Protein AF-A0A3P1CBY1-F1 (afdb_monomer_lite)

Foldseek 3Di:
DVVVVVVVVVVVLVVLQVVQVVDCQWDDPDSFFIDGNAQQKDAPCNVDPCCGGSVHDVDIDGDFPRAHPPAQWTHHPDPPDIDGHFQWDAPDPVPDRHIDGDFQGADVQQQWTRHPDPPDTHHHPQWDWDDDVPHTDGIDGDAQDADVVLQWGHHPDPPDIDHAFQWDDPDPPPDSHIDRDFQGAGPVHNQWTGHPDPPDIDGPPPPPPVDPDDDPPVVVVVVVPSPDDDD

Radius of gyration: 31.09 Å; chains: 1; bounding box: 66×39×104 Å

Secondary structure (DSSP, 8-state):
-HHHHHHHHHHHHHHHHHHHHT-TTEEEEETTEEEESSTTEEES-TT-GGGGBTTS---EEE-TTPBPSSSSEEE-SSTT-EEEPTTEEES-TTT---EEE-TT-EEGGGTEEE-SSTT-EEEPTTEEEEEETTEEEEEEE-TT-EETTTTEEE-SSTT-EEEPTTEEESSTTT---EEE-TTPBPSS-TTEEE-SSTT-EEE--S----------TTTHHHHTTSSS---

Structure (mmCIF, N/CA/C/O backbone):
data_AF-A0A3P1CBY1-F1
#
_entry.id   AF-A0A3P1CBY1-F1
#
loop_
_atom_site.group_PDB
_atom_site.id
_atom_site.type_symbol
_atom_site.label_atom_id
_atom_site.label_alt_id
_atom_site.label_comp_id
_atom_site.label_asym_id
_atom_site.label_entity_id
_atom_site.label_seq_id
_atom_site.pdbx_PDB_ins_code
_atom_site.Cartn_x
_atom_site.Cartn_y
_atom_site.Cartn_z
_atom_site.occupancy
_atom_site.B_iso_or_equiv
_atom_site.auth_seq_id
_atom_site.auth_comp_id
_atom_site.auth_asym_id
_atom_site.auth_atom_id
_atom_site.pdbx_PDB_model_num
ATOM 1 N N . MET A 1 1 ? -38.626 4.784 54.434 1.00 75.69 1 MET A N 1
ATOM 2 C CA . MET A 1 1 ? -38.732 4.877 52.961 1.00 75.69 1 MET A CA 1
ATOM 3 C C . MET A 1 1 ? -37.357 4.846 52.295 1.00 75.69 1 MET A C 1
ATOM 5 O O . MET A 1 1 ? -37.100 3.902 51.563 1.00 75.69 1 MET A O 1
ATOM 9 N N . TYR A 1 2 ? -36.439 5.756 52.645 1.00 84.62 2 TYR A N 1
ATOM 10 C CA . TYR A 1 2 ? -35.069 5.817 52.099 1.00 84.62 2 TYR A CA 1
ATOM 11 C C . TYR A 1 2 ? -34.308 4.481 52.067 1.00 84.62 2 TYR A C 1
ATOM 13 O O . TYR A 1 2 ? -33.835 4.092 51.008 1.00 84.62 2 TYR A O 1
ATOM 21 N N . LYS A 1 3 ? -34.287 3.712 53.167 1.00 86.81 3 LYS A N 1
ATOM 22 C CA . LYS A 1 3 ? -33.581 2.413 53.219 1.00 86.81 3 LYS A CA 1
ATOM 23 C C . LYS A 1 3 ? -34.014 1.414 52.132 1.00 86.81 3 LYS A C 1
ATOM 25 O O . LYS A 1 3 ? -33.177 0.682 51.620 1.00 86.81 3 LYS A O 1
ATOM 30 N N . LYS A 1 4 ? -35.305 1.386 51.774 1.00 91.00 4 LYS A N 1
ATOM 31 C CA . LYS A 1 4 ? -35.823 0.473 50.739 1.00 91.00 4 LYS A CA 1
ATOM 32 C C . LYS A 1 4 ? -35.391 0.910 49.336 1.00 91.00 4 LYS A C 1
ATOM 34 O O . LYS A 1 4 ? -35.057 0.063 48.519 1.00 91.00 4 LYS A O 1
ATOM 39 N N . ILE A 1 5 ? -35.351 2.221 49.090 1.00 92.06 5 ILE A N 1
ATOM 40 C CA . ILE A 1 5 ? -34.904 2.801 47.815 1.00 92.06 5 ILE A CA 1
ATOM 41 C C . ILE A 1 5 ? -33.411 2.532 47.616 1.00 92.06 5 ILE A C 1
ATOM 43 O O . ILE A 1 5 ? -33.014 2.038 46.567 1.00 92.06 5 ILE A O 1
ATOM 47 N N . THR A 1 6 ? -32.592 2.774 48.643 1.00 91.12 6 THR A N 1
ATOM 48 C CA . THR A 1 6 ? -31.147 2.517 48.577 1.00 91.12 6 THR A CA 1
ATOM 49 C C . THR A 1 6 ? -30.845 1.046 48.293 1.00 91.12 6 THR A C 1
ATOM 51 O O . THR A 1 6 ? -30.030 0.755 47.425 1.00 91.12 6 THR A O 1
ATOM 54 N N . LEU A 1 7 ? -31.535 0.113 48.963 1.00 93.50 7 LEU A N 1
ATOM 55 C CA . LEU A 1 7 ? -31.353 -1.322 48.725 1.00 93.50 7 LEU A CA 1
ATOM 56 C C . LEU A 1 7 ? -31.730 -1.720 47.289 1.00 93.50 7 LEU A C 1
ATOM 58 O O . LEU A 1 7 ? -31.013 -2.497 46.666 1.00 93.50 7 LEU A O 1
ATOM 62 N N . GLY A 1 8 ? -32.819 -1.158 46.755 1.00 92.69 8 GLY A N 1
ATOM 63 C CA . GLY A 1 8 ? -33.237 -1.397 45.373 1.00 92.69 8 GLY A CA 1
ATOM 64 C C . GLY A 1 8 ? -32.207 -0.916 44.349 1.00 92.69 8 GLY A C 1
ATOM 65 O O . GLY A 1 8 ? -31.880 -1.654 43.424 1.00 92.69 8 GLY A O 1
ATOM 66 N N . ILE A 1 9 ? -31.641 0.280 44.546 1.00 89.38 9 ILE A N 1
ATOM 67 C CA . ILE A 1 9 ? -30.596 0.833 43.666 1.00 89.38 9 ILE A CA 1
ATOM 68 C C . ILE A 1 9 ? -29.336 -0.040 43.701 1.00 89.38 9 ILE A C 1
ATOM 70 O O . ILE A 1 9 ? -28.771 -0.341 42.653 1.00 89.38 9 ILE A O 1
ATOM 74 N N . VAL A 1 10 ? -28.914 -0.487 44.888 1.00 90.81 10 VAL A N 1
ATOM 75 C CA . VAL A 1 10 ? -27.747 -1.371 45.030 1.00 90.81 10 VAL A CA 1
ATOM 76 C C . VAL A 1 10 ? -27.991 -2.718 44.351 1.00 90.81 10 VAL A C 1
ATOM 78 O O . VAL A 1 10 ? -27.130 -3.182 43.611 1.00 90.81 10 VAL A O 1
ATOM 81 N N . ALA A 1 11 ? -29.165 -3.328 44.543 1.00 91.88 11 ALA A N 1
ATOM 82 C CA . ALA A 1 11 ? -29.505 -4.593 43.894 1.00 91.88 11 ALA A CA 1
ATOM 83 C C . ALA A 1 11 ? -29.503 -4.471 42.360 1.00 91.88 11 ALA A C 1
ATOM 85 O O . ALA A 1 11 ? -28.942 -5.328 41.683 1.00 91.88 11 ALA A O 1
ATOM 86 N N . LEU A 1 12 ? -30.059 -3.382 41.814 1.00 88.94 12 LEU A N 1
ATOM 87 C CA . LEU A 1 12 ? -30.027 -3.094 40.376 1.00 88.94 12 LEU A CA 1
ATOM 88 C C . LEU A 1 12 ? -28.597 -2.934 39.854 1.00 88.94 12 LEU A C 1
ATOM 90 O O . LEU A 1 12 ? -28.256 -3.530 38.834 1.00 88.94 12 LEU A O 1
ATOM 94 N N . ALA A 1 13 ? -27.757 -2.180 40.567 1.00 87.81 13 ALA A N 1
ATOM 95 C CA . ALA A 1 13 ? -26.356 -2.017 40.199 1.00 87.81 13 ALA A CA 1
ATOM 96 C C . ALA A 1 13 ? -25.625 -3.368 40.184 1.00 87.81 13 ALA A C 1
ATOM 98 O O . ALA A 1 13 ? -24.941 -3.671 39.212 1.00 87.81 13 ALA A O 1
ATOM 99 N N . VAL A 1 14 ? -25.804 -4.210 41.208 1.00 90.31 14 VAL A N 1
ATOM 100 C CA . VAL A 1 14 ? -25.172 -5.539 41.283 1.00 90.31 14 VAL A CA 1
ATOM 101 C C . VAL A 1 14 ? -25.639 -6.448 40.146 1.00 90.31 14 VAL A C 1
ATOM 103 O O . VAL A 1 14 ? -24.802 -7.026 39.457 1.00 90.31 14 VAL A O 1
ATOM 106 N N . CYS A 1 15 ? -26.949 -6.542 39.902 1.00 90.44 15 CYS A N 1
ATOM 107 C CA . CYS A 1 15 ? -27.482 -7.334 38.791 1.00 90.44 15 CYS A CA 1
ATOM 108 C C . CYS A 1 15 ? -26.920 -6.868 37.444 1.00 90.44 15 CYS A C 1
ATOM 110 O O . CYS A 1 15 ? -26.542 -7.697 36.621 1.00 90.44 15 CYS A O 1
ATOM 112 N N . TRP A 1 16 ? -26.811 -5.555 37.231 1.00 86.75 16 TRP A N 1
ATOM 113 C CA . TRP A 1 16 ? -26.223 -5.014 36.010 1.00 86.75 16 TRP A CA 1
ATOM 114 C C . TRP A 1 16 ? -24.744 -5.392 35.853 1.00 86.75 16 TRP A C 1
ATOM 116 O O . TRP A 1 16 ? -24.359 -5.871 34.790 1.00 86.75 16 TRP A O 1
ATOM 126 N N . HIS A 1 17 ? -23.929 -5.264 36.907 1.00 86.94 17 HIS A N 1
ATOM 127 C CA . HIS A 1 17 ? -22.519 -5.673 36.853 1.00 86.94 17 HIS A CA 1
ATOM 128 C C . HIS A 1 17 ? -22.371 -7.165 36.524 1.00 86.94 17 HIS A C 1
ATOM 130 O O . HIS A 1 17 ? -21.464 -7.522 35.781 1.00 86.94 17 HIS A O 1
ATOM 136 N N . ILE A 1 18 ? -23.267 -8.025 37.027 1.00 88.62 18 ILE A N 1
ATOM 137 C CA . ILE A 1 18 ? -23.279 -9.459 36.693 1.00 88.62 18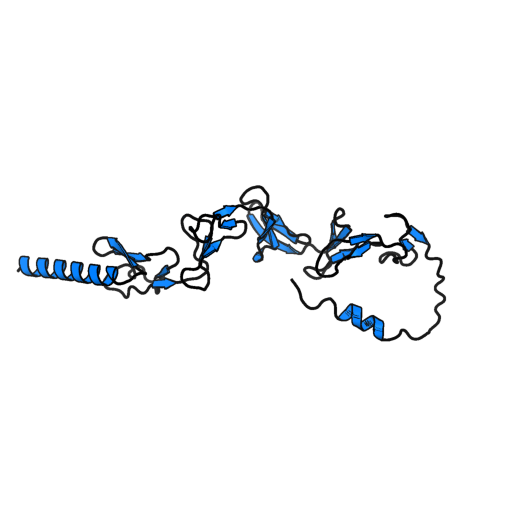 ILE A CA 1
ATOM 138 C C . ILE A 1 18 ? -23.583 -9.662 35.205 1.00 88.62 18 ILE A C 1
ATOM 140 O O . ILE A 1 18 ? -22.864 -10.400 34.542 1.00 88.62 18 ILE A O 1
ATOM 144 N N . VAL A 1 19 ? -24.599 -8.983 34.661 1.00 86.75 19 VAL A N 1
ATOM 145 C CA . VAL A 1 19 ? -24.946 -9.082 33.231 1.00 86.75 19 VAL A CA 1
ATOM 146 C C . VAL A 1 19 ? -23.788 -8.624 32.345 1.00 86.75 19 VAL A C 1
ATOM 148 O O . VAL A 1 19 ? -23.469 -9.304 31.374 1.00 86.75 19 VAL A O 1
ATOM 151 N N . VAL A 1 20 ? -23.128 -7.512 32.686 1.00 85.25 20 VAL A N 1
ATOM 152 C CA . VAL A 1 20 ? -21.959 -7.034 31.929 1.00 85.25 20 VAL A CA 1
ATOM 153 C C . VAL A 1 20 ? -20.787 -8.002 32.057 1.00 85.25 20 VAL A C 1
ATOM 155 O O . VAL A 1 20 ? -20.165 -8.313 31.054 1.00 85.25 20 VAL A O 1
ATOM 158 N N . ALA A 1 21 ? -20.517 -8.537 33.249 1.00 85.00 21 ALA A N 1
ATOM 159 C CA . ALA A 1 21 ? -19.443 -9.511 33.456 1.00 85.00 21 ALA A CA 1
ATOM 160 C C . ALA A 1 21 ? -19.672 -10.845 32.718 1.00 85.00 21 ALA A C 1
ATOM 162 O O . ALA A 1 21 ? -18.721 -11.592 32.505 1.00 85.00 21 ALA A O 1
ATOM 163 N N . MET A 1 22 ? -20.916 -11.154 32.335 1.00 88.00 22 MET A N 1
ATOM 164 C CA . MET A 1 22 ? -21.256 -12.308 31.496 1.00 88.00 22 MET A CA 1
ATOM 165 C C . MET A 1 22 ? -21.113 -12.030 29.991 1.00 88.00 22 MET A C 1
ATOM 167 O O . MET A 1 22 ? -21.278 -12.955 29.198 1.00 88.00 22 MET A O 1
ATOM 171 N N . ASN A 1 23 ? -20.830 -10.787 29.590 1.00 87.56 23 ASN A N 1
ATOM 172 C CA . ASN A 1 23 ? -20.586 -10.404 28.205 1.00 87.56 23 ASN A CA 1
ATOM 173 C C . ASN A 1 23 ? -19.079 -10.213 27.988 1.00 87.56 23 ASN A C 1
ATOM 175 O O . ASN A 1 23 ? -18.469 -9.305 28.543 1.00 87.56 23 ASN A O 1
ATOM 179 N N . ASP A 1 24 ? -18.480 -11.059 27.158 1.00 87.44 24 ASP A N 1
ATOM 180 C CA . ASP A 1 24 ? -17.053 -11.030 26.832 1.00 87.44 24 ASP A CA 1
ATOM 181 C C . ASP A 1 24 ? -16.644 -9.816 25.982 1.00 87.44 24 ASP A C 1
ATOM 183 O O . ASP A 1 24 ? -15.467 -9.477 25.910 1.00 87.44 24 ASP A O 1
ATOM 187 N N . GLN A 1 25 ? -17.605 -9.117 25.376 1.00 89.44 25 GLN A N 1
ATOM 188 C CA . GLN A 1 25 ? -17.357 -7.981 24.489 1.00 89.44 25 GLN A CA 1
ATOM 189 C C . GLN A 1 25 ? -17.446 -6.626 25.202 1.00 89.44 25 GLN A C 1
ATOM 191 O O . GLN A 1 25 ? -17.221 -5.586 24.575 1.00 89.44 25 GLN A O 1
ATOM 196 N N . ILE A 1 26 ? -17.790 -6.596 26.494 1.00 88.50 26 ILE A N 1
ATOM 197 C CA . ILE A 1 26 ? -18.019 -5.364 27.256 1.00 88.50 26 ILE A CA 1
ATOM 198 C C . ILE A 1 26 ? -17.320 -5.442 28.612 1.00 88.50 26 ILE A C 1
ATOM 200 O O . ILE A 1 26 ? -17.464 -6.405 29.352 1.00 88.50 26 ILE A O 1
ATOM 204 N N . THR A 1 27 ? -16.632 -4.367 28.988 1.00 88.62 27 THR A N 1
ATOM 205 C CA . THR A 1 27 ? -15.962 -4.233 30.283 1.00 88.62 27 THR A CA 1
ATOM 206 C C . THR A 1 27 ? -16.552 -3.071 31.076 1.00 88.62 27 THR A C 1
ATOM 208 O O . THR A 1 27 ? -16.771 -1.974 30.551 1.00 88.62 27 THR A O 1
ATOM 211 N N . VAL A 1 28 ? -16.777 -3.286 32.374 1.00 88.00 28 VAL A N 1
ATOM 212 C CA . VAL A 1 28 ? -17.200 -2.236 33.311 1.00 88.00 28 VAL A CA 1
ATOM 213 C C . VAL A 1 28 ? -16.051 -1.245 33.527 1.00 88.00 28 VAL A C 1
ATOM 215 O O . VAL A 1 28 ? -14.936 -1.640 33.859 1.00 88.00 28 VAL A O 1
ATOM 218 N N . CYS A 1 29 ? -16.314 0.054 33.368 1.00 88.44 29 CYS A N 1
ATOM 219 C CA . CYS A 1 29 ? -15.336 1.124 33.619 1.00 88.44 29 CYS A CA 1
ATOM 220 C C . CYS A 1 29 ? -15.825 2.186 34.619 1.00 88.44 29 CYS A C 1
ATOM 222 O O . CYS A 1 29 ? -15.116 3.150 34.898 1.00 88.44 29 CYS A O 1
ATOM 224 N N . GLY A 1 30 ? -17.014 1.996 35.193 1.00 85.69 30 GLY A N 1
ATOM 225 C CA . GLY A 1 30 ? -17.572 2.791 36.284 1.00 85.69 30 GLY A CA 1
ATOM 226 C C . GLY A 1 30 ? -18.869 2.164 36.798 1.00 85.69 30 GLY A C 1
ATOM 227 O O . GLY A 1 30 ? -19.356 1.202 36.215 1.00 85.69 30 GLY A O 1
ATOM 228 N N . LEU A 1 31 ? -19.463 2.727 37.856 1.00 84.38 31 LEU A N 1
ATOM 229 C CA . LEU A 1 31 ? -20.647 2.151 38.525 1.00 84.38 31 LEU A CA 1
ATOM 230 C C . LEU A 1 31 ? -21.838 1.892 37.578 1.00 84.38 31 LEU A C 1
ATOM 232 O O . LEU A 1 31 ? -22.634 0.995 37.819 1.00 84.38 31 LEU A O 1
ATOM 236 N N . PHE A 1 32 ? -21.953 2.684 36.513 1.00 85.25 32 PHE A N 1
ATOM 237 C CA . PHE A 1 32 ? -23.004 2.592 35.495 1.00 85.25 32 PHE A CA 1
ATOM 238 C C . PHE A 1 32 ? -22.460 2.875 34.091 1.00 85.25 32 PHE A C 1
ATOM 240 O O . PHE A 1 32 ? -23.194 3.317 33.206 1.00 85.25 32 PHE A O 1
ATOM 247 N N . LEU A 1 33 ? -21.149 2.687 33.918 1.00 83.50 33 LEU A N 1
ATOM 248 C CA . LEU A 1 33 ? -20.445 2.973 32.679 1.00 83.50 33 LEU A CA 1
ATOM 249 C C . LEU A 1 33 ? -19.749 1.706 32.203 1.00 83.50 33 LEU A C 1
ATOM 251 O O . LEU A 1 33 ? -19.047 1.035 32.964 1.00 83.50 33 LEU A O 1
ATOM 255 N N . SER A 1 34 ? -19.940 1.406 30.928 1.00 87.00 34 SER A N 1
ATOM 256 C CA . SER A 1 34 ? -19.272 0.302 30.261 1.00 87.00 34 SER A CA 1
ATOM 257 C C . SER A 1 34 ? -18.537 0.799 29.024 1.00 87.00 34 SER A C 1
ATOM 259 O O . SER A 1 34 ? -18.814 1.880 28.496 1.00 87.00 34 SER A O 1
ATOM 261 N N . LYS A 1 35 ? -17.554 0.023 28.585 1.00 88.31 35 LYS A N 1
ATOM 262 C CA . LYS A 1 35 ? -16.834 0.225 27.330 1.00 88.31 35 LYS A CA 1
ATOM 263 C C . LYS A 1 35 ? -16.691 -1.117 26.616 1.00 88.31 35 LYS A C 1
ATOM 265 O O . LYS A 1 35 ? -16.752 -2.144 27.291 1.00 88.31 35 LYS A O 1
ATOM 270 N N . PRO A 1 36 ? -16.460 -1.134 25.298 1.00 90.12 36 PRO A N 1
ATOM 271 C CA . PRO A 1 36 ? -16.087 -2.366 24.620 1.00 90.12 36 PRO A CA 1
ATOM 272 C C . PRO A 1 36 ? -14.847 -2.994 25.276 1.00 90.12 36 PRO A C 1
ATOM 274 O O . PRO A 1 36 ? -13.942 -2.270 25.706 1.00 90.12 36 PRO A O 1
ATOM 277 N N . ALA A 1 37 ? -14.844 -4.320 25.407 1.00 88.12 37 ALA A N 1
ATOM 278 C CA . ALA A 1 37 ? -13.758 -5.065 26.039 1.00 88.12 37 ALA A CA 1
ATOM 279 C C . ALA A 1 37 ? -12.474 -4.970 25.212 1.00 88.12 37 ALA A C 1
ATOM 281 O O . ALA A 1 37 ? -11.427 -4.623 25.762 1.00 88.12 37 ALA A O 1
ATOM 282 N N . ASP A 1 38 ? -12.599 -5.147 23.893 1.00 90.62 38 ASP A N 1
ATOM 283 C CA . ASP A 1 38 ? -11.499 -4.993 22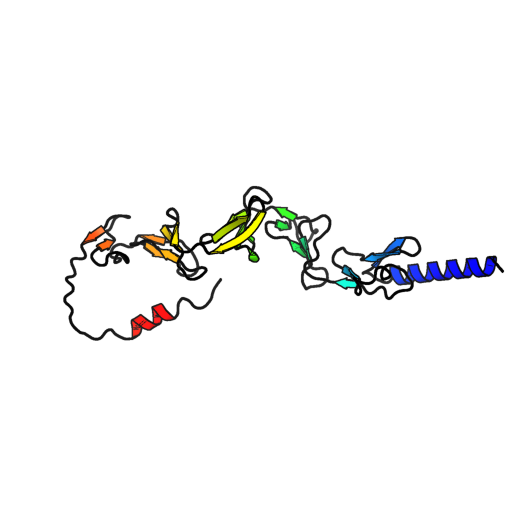.944 1.00 90.62 38 ASP A CA 1
ATOM 284 C C . ASP A 1 38 ? -11.666 -3.747 22.064 1.00 90.62 38 ASP A C 1
ATOM 286 O O . ASP A 1 38 ? -12.785 -3.413 21.657 1.00 90.62 38 ASP A O 1
ATOM 290 N N . PRO A 1 39 ? -10.557 -3.083 21.684 1.00 90.88 39 PRO A N 1
ATOM 291 C CA . PRO A 1 39 ? -10.580 -1.877 20.854 1.00 90.88 39 PRO A CA 1
ATOM 292 C C . PRO A 1 39 ? -11.163 -2.087 19.447 1.00 90.88 39 PRO A C 1
ATOM 294 O O . PRO A 1 39 ? -11.455 -1.107 18.768 1.00 90.88 39 PRO A O 1
ATOM 297 N N . GLY A 1 40 ? -11.347 -3.335 19.004 1.00 92.06 40 GLY A N 1
ATOM 298 C CA . GLY A 1 40 ? -11.976 -3.650 17.720 1.00 92.06 40 GLY A CA 1
ATOM 299 C C . GLY A 1 40 ? -13.510 -3.619 17.721 1.00 92.06 40 GLY A C 1
ATOM 300 O O . GLY A 1 40 ? -14.136 -3.601 16.656 1.00 92.06 40 GLY A O 1
ATOM 301 N N . TYR A 1 41 ? -14.128 -3.584 18.903 1.00 93.12 41 TYR A N 1
ATOM 302 C CA . TYR A 1 41 ? -15.573 -3.459 19.052 1.00 93.12 41 TYR A CA 1
ATOM 303 C C . TYR A 1 41 ? -15.993 -1.991 19.149 1.00 93.12 41 TYR A C 1
ATOM 305 O O . TYR A 1 41 ? -15.415 -1.191 19.884 1.00 93.12 41 TYR A O 1
ATOM 313 N N . VAL A 1 42 ? -17.065 -1.648 18.439 1.00 91.06 42 VAL A N 1
ATOM 314 C CA . VAL A 1 42 ? -17.721 -0.338 18.509 1.00 91.06 42 VAL A CA 1
ATOM 315 C C . VAL A 1 42 ? -19.167 -0.505 18.956 1.00 91.06 42 VAL A C 1
ATOM 317 O O . VAL A 1 42 ? -19.781 -1.542 18.708 1.00 91.06 42 VAL A O 1
ATOM 320 N N . TRP A 1 43 ? -19.741 0.520 19.582 1.00 90.00 43 TRP A N 1
ATOM 321 C CA . TRP A 1 43 ? -21.173 0.534 19.882 1.00 90.00 43 TRP A CA 1
ATOM 322 C C . TRP A 1 43 ? -21.989 0.394 18.591 1.00 90.00 43 TRP A C 1
ATOM 324 O O . TRP A 1 43 ? -21.639 0.966 17.559 1.00 90.00 43 TRP A O 1
ATOM 334 N N . VAL A 1 44 ? -23.064 -0.395 18.624 1.00 87.75 44 VAL A N 1
ATOM 335 C CA . VAL A 1 44 ? -23.936 -0.608 17.456 1.00 87.75 44 VAL A CA 1
ATOM 336 C C . VAL A 1 44 ? -24.535 0.715 16.977 1.00 87.75 44 VAL A C 1
ATOM 338 O O . VAL A 1 44 ? -24.612 0.928 15.764 1.00 87.75 44 VAL A O 1
ATOM 341 N N . ASP A 1 45 ? -24.872 1.587 17.928 1.00 83.12 45 ASP A N 1
ATOM 342 C CA . ASP A 1 45 ? -25.433 2.920 17.738 1.00 83.12 45 ASP A CA 1
ATOM 343 C C . ASP A 1 45 ? -24.392 3.992 18.105 1.00 83.12 45 ASP A C 1
ATOM 345 O O . ASP A 1 45 ? -24.371 4.538 19.206 1.00 83.12 45 ASP A O 1
ATOM 349 N N . THR A 1 46 ? -23.444 4.242 17.198 1.00 75.19 46 THR A N 1
ATOM 350 C CA . THR A 1 46 ? -22.381 5.238 17.421 1.00 75.19 46 THR A CA 1
ATOM 351 C C . THR A 1 46 ? -22.882 6.682 17.421 1.00 75.19 46 THR A C 1
ATOM 353 O O . THR A 1 46 ? -22.156 7.560 17.884 1.00 75.19 46 THR A O 1
ATOM 356 N N . GLU A 1 47 ? -24.076 6.939 16.881 1.00 79.56 47 GLU A N 1
ATOM 357 C CA . GLU A 1 47 ? -24.674 8.280 16.803 1.00 79.56 47 GLU A CA 1
ATOM 358 C C . GLU A 1 47 ? -25.417 8.656 18.087 1.00 79.56 47 GLU A C 1
ATOM 360 O O . GLU A 1 47 ? -25.642 9.835 18.358 1.00 79.56 47 GLU A O 1
ATOM 365 N N . ASN A 1 48 ? -25.734 7.663 18.913 1.00 80.69 48 ASN A N 1
ATOM 366 C CA . ASN A 1 48 ? -26.380 7.855 20.190 1.00 80.69 48 ASN A CA 1
ATOM 367 C C . ASN A 1 48 ? -25.343 7.903 21.329 1.00 80.69 48 ASN A C 1
ATOM 369 O O . ASN A 1 48 ? -24.798 6.868 21.732 1.00 80.69 48 ASN A O 1
ATOM 373 N N . PRO A 1 49 ? -25.055 9.092 21.892 1.00 73.62 49 PRO A N 1
ATOM 374 C CA . PRO A 1 49 ? -24.092 9.222 22.984 1.00 73.62 49 PRO A CA 1
ATOM 375 C C . PRO A 1 49 ? -24.514 8.447 24.241 1.00 73.62 49 PRO A C 1
ATOM 377 O O . PRO A 1 49 ? -23.649 8.088 25.045 1.00 73.62 49 PRO A O 1
ATOM 380 N N . ASP A 1 50 ? -25.806 8.139 24.384 1.00 76.94 50 ASP A N 1
ATOM 381 C CA . ASP A 1 50 ? -26.350 7.442 25.545 1.00 76.94 50 ASP A CA 1
ATOM 382 C C . ASP A 1 50 ? -26.142 5.918 25.495 1.00 76.94 50 ASP A C 1
ATOM 384 O O . ASP A 1 50 ? -26.339 5.247 26.511 1.00 76.94 50 ASP A O 1
ATOM 388 N N . ALA A 1 51 ? -25.652 5.364 24.376 1.00 72.06 51 ALA A N 1
ATOM 389 C CA . ALA A 1 51 ? -25.409 3.926 24.198 1.00 72.06 51 ALA A CA 1
ATOM 390 C C . ALA A 1 51 ? -24.380 3.330 25.187 1.00 72.06 51 ALA A C 1
ATOM 392 O O . ALA A 1 51 ? -24.195 2.117 25.253 1.00 72.06 51 ALA A O 1
ATOM 393 N N . ARG A 1 52 ? -23.698 4.182 25.965 1.00 70.25 52 ARG A N 1
ATOM 394 C CA . ARG A 1 52 ? -22.692 3.806 26.975 1.00 70.25 52 ARG A CA 1
ATOM 395 C C . ARG A 1 52 ? -23.284 3.583 28.369 1.00 70.25 52 ARG A C 1
ATOM 397 O O . ARG A 1 52 ? -22.574 3.100 29.257 1.00 70.25 52 ARG A O 1
ATOM 404 N N . PHE A 1 53 ? -24.544 3.967 28.574 1.00 75.69 53 PHE A N 1
ATOM 405 C CA . PHE A 1 53 ? -25.227 3.861 29.858 1.00 75.69 53 PHE A CA 1
ATOM 406 C C . PHE A 1 53 ? -26.065 2.589 29.964 1.00 75.69 53 PHE A C 1
ATOM 408 O O . PHE A 1 53 ? -26.613 2.082 28.989 1.00 75.69 53 PHE A O 1
ATOM 415 N N . PHE A 1 54 ? -26.210 2.100 31.196 1.00 70.44 54 PHE A N 1
ATOM 416 C CA . PHE A 1 54 ? -26.819 0.803 31.499 1.00 70.44 54 PHE A CA 1
ATOM 417 C C . PHE A 1 54 ? -28.282 0.625 31.059 1.00 70.44 54 PHE A C 1
ATOM 419 O O . PHE A 1 54 ? -28.764 -0.504 31.012 1.00 70.44 54 PHE A O 1
ATOM 426 N N . TRP A 1 55 ? -29.009 1.717 30.804 1.00 70.94 55 TRP A N 1
ATOM 427 C CA . TRP A 1 55 ? -30.427 1.681 30.433 1.00 70.94 55 TRP A CA 1
ATOM 428 C C . TRP A 1 55 ? -30.668 1.609 28.920 1.00 70.94 55 TRP A C 1
ATOM 430 O O . TRP A 1 55 ? -31.823 1.504 28.509 1.00 70.94 55 TRP A O 1
ATO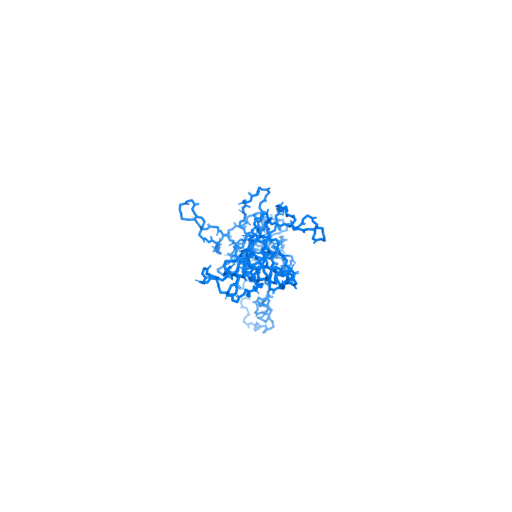M 440 N N . GLN A 1 56 ? -29.621 1.669 28.092 1.00 71.69 56 GLN A N 1
ATOM 441 C CA . GLN A 1 56 ? -29.728 1.505 26.643 1.00 71.69 56 GLN A CA 1
ATOM 442 C C . GLN A 1 56 ? -29.119 0.183 26.179 1.00 71.69 56 GLN A C 1
ATOM 444 O O . GLN A 1 56 ? -28.290 -0.414 26.860 1.00 71.69 56 GLN A O 1
ATOM 449 N N . THR A 1 57 ? -29.564 -0.295 25.016 1.00 62.41 57 THR A N 1
ATOM 450 C CA . THR A 1 57 ? -29.099 -1.543 24.409 1.00 62.41 57 THR A CA 1
ATOM 451 C C . THR A 1 57 ? -27.587 -1.481 24.196 1.00 62.41 57 THR A C 1
ATOM 453 O O . THR A 1 57 ? -27.108 -0.843 23.260 1.00 62.41 57 THR A O 1
ATOM 456 N N . THR A 1 58 ? -26.830 -2.169 25.050 1.00 66.12 58 THR A N 1
ATOM 457 C CA . THR A 1 58 ? -25.364 -2.242 25.007 1.00 66.12 58 THR A CA 1
ATOM 458 C C . THR A 1 58 ? -24.905 -3.219 23.926 1.00 66.12 58 THR A C 1
ATOM 460 O O . THR A 1 58 ? -24.176 -4.171 24.187 1.00 66.12 58 THR A O 1
ATOM 463 N N . GLY A 1 59 ? -25.398 -3.049 22.703 1.00 83.06 59 GLY A N 1
ATOM 464 C CA . GLY A 1 59 ? -24.904 -3.812 21.571 1.00 83.06 59 GLY A CA 1
ATOM 465 C C . GLY A 1 59 ? -23.534 -3.274 21.195 1.00 83.06 59 GLY A C 1
ATOM 466 O O . GLY A 1 59 ? -23.406 -2.091 20.875 1.00 83.06 59 GLY A O 1
ATOM 467 N N . VAL A 1 60 ? -22.522 -4.131 21.191 1.00 90.44 60 VAL A N 1
ATOM 468 C CA . VAL A 1 60 ? -21.273 -3.854 20.486 1.00 90.44 60 VAL A CA 1
ATOM 469 C C . VAL A 1 60 ? -21.207 -4.718 19.237 1.00 90.44 60 VAL A C 1
ATOM 471 O O . VAL A 1 60 ? -21.802 -5.791 19.163 1.00 90.44 60 VAL A O 1
ATOM 474 N N . LYS A 1 61 ? -20.525 -4.217 18.214 1.00 92.69 61 LYS A N 1
ATOM 475 C CA . LYS A 1 61 ? -20.259 -4.950 16.981 1.00 92.69 61 LYS A CA 1
ATOM 476 C C . LYS A 1 61 ? -18.801 -4.788 16.609 1.00 92.69 61 LYS A C 1
ATOM 478 O O . LYS A 1 61 ? -18.228 -3.708 16.757 1.00 92.69 61 LYS A O 1
ATOM 483 N N . TRP A 1 62 ? -18.217 -5.863 16.105 1.00 94.50 62 TRP A N 1
ATOM 484 C CA . TRP A 1 62 ? -16.914 -5.796 15.470 1.00 94.50 62 TRP A CA 1
ATOM 485 C C . TRP A 1 62 ? -17.013 -4.941 14.207 1.00 94.50 62 TRP A C 1
ATOM 487 O O . TRP A 1 62 ? -17.966 -5.073 13.432 1.00 94.50 62 TRP A O 1
ATOM 497 N N . ARG A 1 63 ? -16.049 -4.049 13.995 1.00 95.06 63 ARG A N 1
ATOM 498 C CA . ARG A 1 63 ? -16.002 -3.198 12.804 1.00 95.06 63 ARG A CA 1
ATOM 499 C C . ARG A 1 63 ? -14.611 -3.270 12.206 1.00 95.06 63 ARG A C 1
ATOM 501 O O . ARG A 1 63 ? -13.655 -2.974 12.906 1.00 95.06 63 ARG A O 1
ATOM 508 N N . ALA A 1 64 ? -14.520 -3.619 10.927 1.00 96.56 64 ALA A N 1
ATOM 509 C CA . ALA A 1 64 ? -13.266 -3.615 10.178 1.00 96.56 64 ALA A CA 1
ATOM 510 C C . ALA A 1 64 ? -12.715 -2.189 9.988 1.00 96.56 64 ALA A C 1
ATOM 512 O O . ALA A 1 64 ? -13.487 -1.228 9.896 1.00 96.56 64 ALA A O 1
ATOM 513 N N . GLY A 1 65 ? -11.389 -2.069 9.893 1.00 95.75 65 GLY A N 1
ATOM 514 C CA . GLY A 1 65 ? -10.677 -0.804 9.687 1.00 95.75 65 GLY A CA 1
ATOM 515 C C . GLY A 1 65 ? -10.595 0.089 10.930 1.00 95.75 65 GLY A C 1
ATOM 516 O O . GLY A 1 65 ? -10.278 1.272 10.823 1.00 95.75 65 GLY A O 1
ATOM 517 N N . VAL A 1 66 ? -10.908 -0.437 12.117 1.00 95.75 66 VAL A N 1
ATOM 518 C CA . VAL A 1 66 ? -10.714 0.276 13.385 1.00 95.75 66 VAL A CA 1
ATOM 519 C C . VAL A 1 66 ? -9.258 0.116 13.804 1.00 95.75 66 VAL A C 1
ATOM 521 O O . VAL A 1 66 ? -8.781 -1.001 13.993 1.00 95.75 66 VAL A O 1
ATOM 524 N N . ARG A 1 67 ? -8.547 1.238 13.946 1.00 96.88 67 ARG A N 1
ATOM 525 C CA . ARG A 1 67 ? -7.142 1.249 14.369 1.00 96.88 67 ARG A CA 1
ATOM 526 C C . ARG A 1 67 ? -7.001 0.911 15.848 1.00 96.88 67 ARG A C 1
ATOM 528 O O . ARG A 1 67 ? -7.771 1.394 16.679 1.00 96.88 67 ARG A O 1
ATOM 535 N N . HIS A 1 68 ? -5.979 0.128 16.173 1.00 96.50 68 HIS A N 1
ATOM 536 C CA . HIS A 1 68 ? -5.617 -0.151 17.554 1.00 96.50 68 HIS A CA 1
ATOM 537 C C . HIS A 1 68 ? -5.063 1.130 18.215 1.00 96.50 68 HIS A C 1
ATOM 539 O O . HIS A 1 68 ? -4.274 1.840 17.594 1.00 96.50 68 HIS A O 1
ATOM 545 N N . PRO A 1 69 ? -5.423 1.452 19.472 1.00 95.00 69 PRO A N 1
ATOM 546 C CA . PRO A 1 69 ? -4.989 2.693 20.128 1.00 95.00 69 PRO A CA 1
ATOM 547 C C . PRO A 1 69 ? -3.485 2.759 20.436 1.00 95.00 69 PRO A C 1
ATOM 549 O O . PRO A 1 69 ? -2.962 3.842 20.684 1.00 95.00 69 PRO A O 1
ATOM 552 N N . THR A 1 70 ? -2.801 1.614 20.471 1.00 96.38 70 THR A N 1
ATOM 553 C CA . THR A 1 70 ? -1.392 1.508 20.908 1.00 96.38 70 THR A CA 1
ATOM 554 C C . THR A 1 70 ? -0.474 0.857 19.876 1.00 96.38 70 THR A C 1
ATOM 556 O O . THR A 1 70 ? 0.735 1.026 19.955 1.00 96.38 70 THR A O 1
ATOM 559 N N . PHE A 1 71 ? -1.025 0.118 18.913 1.00 97.06 71 PHE A N 1
ATOM 560 C CA . PHE A 1 71 ? -0.238 -0.668 17.960 1.00 97.06 71 PHE A CA 1
ATOM 561 C C . PHE A 1 71 ? -0.563 -0.210 16.543 1.00 97.06 71 PHE A C 1
ATOM 563 O O . PHE A 1 71 ? -1.688 0.223 16.286 1.00 97.06 71 PHE A O 1
ATOM 570 N N . ASN A 1 72 ? 0.385 -0.343 15.615 1.00 97.88 72 ASN A N 1
ATOM 571 C CA . ASN A 1 72 ? 0.166 0.003 14.212 1.00 97.88 72 ASN A CA 1
ATOM 572 C C . ASN A 1 72 ? -0.553 -1.143 13.494 1.00 97.88 72 ASN A C 1
ATOM 574 O O . ASN A 1 72 ? -0.038 -1.746 12.558 1.00 97.88 72 ASN A O 1
ATOM 578 N N . ALA A 1 73 ? -1.762 -1.444 13.960 1.00 97.75 73 ALA A N 1
ATOM 579 C CA . ALA A 1 73 ? -2.636 -2.484 13.444 1.00 97.75 73 ALA A CA 1
ATOM 580 C C . ALA A 1 73 ? -4.083 -1.986 13.372 1.00 97.75 73 ALA A C 1
ATOM 582 O O . ALA A 1 73 ? -4.480 -1.042 14.059 1.00 97.75 73 ALA A O 1
ATOM 583 N N . GLU A 1 74 ? -4.889 -2.646 12.553 1.00 97.50 74 GLU A N 1
ATOM 584 C CA . GLU A 1 74 ? -6.320 -2.400 12.423 1.00 97.50 74 GLU A CA 1
ATOM 585 C C . GLU A 1 74 ? -7.108 -3.705 12.318 1.00 97.50 74 GLU A C 1
ATOM 587 O O . GLU A 1 74 ? -6.584 -4.753 11.935 1.00 97.50 74 GLU A O 1
ATOM 592 N N . THR A 1 75 ? -8.383 -3.644 12.678 1.00 97.50 75 THR A N 1
ATOM 593 C CA . THR A 1 75 ? -9.291 -4.790 12.621 1.00 97.50 75 THR A CA 1
ATOM 594 C C . THR A 1 75 ? -9.586 -5.229 11.189 1.00 97.50 75 THR A C 1
ATOM 596 O O . THR A 1 75 ? -9.775 -4.405 10.287 1.00 97.50 75 THR A O 1
ATOM 599 N N . THR A 1 76 ? -9.708 -6.540 10.972 1.00 97.19 76 THR A N 1
ATOM 600 C CA . THR A 1 76 ? -10.170 -7.101 9.693 1.00 97.19 76 THR A CA 1
ATOM 601 C C . THR A 1 76 ? -11.686 -7.323 9.700 1.00 97.19 76 THR A C 1
ATOM 603 O O . THR A 1 76 ? -12.387 -6.959 10.646 1.00 97.19 76 THR A O 1
ATOM 606 N N . ALA A 1 77 ? -12.232 -7.896 8.624 1.00 96.50 77 ALA A N 1
ATOM 607 C CA . ALA A 1 77 ? -13.642 -8.293 8.577 1.00 96.50 77 ALA A CA 1
ATOM 608 C C . ALA A 1 77 ? -13.968 -9.465 9.525 1.00 96.50 77 ALA A C 1
ATOM 610 O O . ALA A 1 77 ? -15.133 -9.658 9.873 1.00 96.50 77 ALA A O 1
ATOM 611 N N . THR A 1 78 ? -12.958 -10.227 9.950 1.00 96.81 78 THR A N 1
ATOM 612 C CA . THR A 1 78 ? -13.109 -11.368 10.856 1.00 96.81 78 THR A CA 1
ATOM 613 C C . THR A 1 78 ? -12.997 -10.896 12.303 1.00 96.81 78 THR A C 1
ATOM 615 O O . THR A 1 78 ? -12.069 -10.176 12.663 1.00 96.81 78 THR A O 1
ATOM 618 N N . VAL A 1 79 ? -13.948 -11.302 13.147 1.00 94.88 79 VAL A N 1
ATOM 619 C CA . VAL A 1 79 ? -13.973 -10.928 14.568 1.00 94.88 79 VAL A CA 1
ATOM 620 C C . VAL A 1 79 ? -12.712 -11.419 15.275 1.00 94.88 79 VAL A C 1
ATOM 622 O O . VAL A 1 79 ? -12.357 -12.589 15.159 1.00 94.88 79 VAL A O 1
ATOM 625 N N . GLY A 1 80 ? -12.059 -10.525 16.019 1.00 93.44 80 GLY A N 1
ATOM 626 C CA . GLY A 1 80 ? -10.841 -10.827 16.773 1.00 93.44 80 GLY A CA 1
ATOM 627 C C . GLY A 1 80 ? -9.560 -10.857 15.934 1.00 93.44 80 GLY A C 1
ATOM 628 O O . GLY A 1 80 ? -8.480 -10.978 16.504 1.00 93.44 80 GLY A O 1
ATOM 629 N N . ASP A 1 81 ? -9.649 -10.714 14.610 1.00 96.19 81 ASP A N 1
ATOM 630 C CA . ASP A 1 81 ? -8.485 -10.730 13.725 1.00 96.19 81 ASP A CA 1
ATOM 631 C C . ASP A 1 81 ? -8.009 -9.310 13.392 1.00 96.19 81 ASP A C 1
ATOM 633 O O . ASP A 1 81 ? -8.784 -8.407 13.059 1.00 96.19 81 ASP A O 1
ATOM 637 N N . TRP A 1 82 ? -6.697 -9.126 13.475 1.00 97.31 82 TRP A N 1
ATOM 638 C CA . TRP A 1 82 ? -6.022 -7.856 13.251 1.00 97.31 82 TRP A CA 1
ATOM 639 C C . TRP A 1 82 ? -5.014 -8.010 12.122 1.00 97.31 82 TRP A C 1
ATOM 641 O O . TRP A 1 82 ? -4.347 -9.039 11.987 1.00 97.31 82 TRP A O 1
ATOM 651 N N . ARG A 1 83 ? -4.859 -6.951 11.334 1.00 97.25 83 ARG A N 1
ATOM 652 C CA . ARG A 1 83 ? -3.796 -6.826 10.338 1.00 97.25 83 ARG A CA 1
ATOM 653 C C . ARG A 1 83 ? -2.912 -5.630 10.674 1.00 97.25 83 ARG A C 1
ATOM 655 O O . ARG A 1 83 ? -3.433 -4.642 11.195 1.00 97.25 83 ARG A O 1
ATOM 662 N N . PRO A 1 84 ? -1.604 -5.685 10.392 1.00 98.00 84 PRO A N 1
ATOM 663 C CA . PRO A 1 84 ? -0.760 -4.517 10.563 1.00 98.00 84 PRO A CA 1
ATOM 664 C C . PRO A 1 84 ? -1.183 -3.425 9.571 1.00 98.00 84 PRO A C 1
ATOM 666 O O . PRO A 1 84 ? -1.720 -3.709 8.495 1.00 98.00 84 PRO A O 1
ATOM 669 N N . LEU A 1 85 ? -0.956 -2.168 9.943 1.00 97.75 85 LEU A N 1
ATOM 670 C CA . LEU A 1 85 ? -1.085 -1.046 9.022 1.00 97.75 85 LEU A CA 1
ATOM 671 C C . LEU A 1 85 ? -0.027 -1.169 7.912 1.00 97.75 85 LEU A C 1
ATOM 673 O O . LEU A 1 85 ? 1.021 -1.783 8.130 1.00 97.75 85 LEU A O 1
ATOM 677 N N . PRO A 1 86 ? -0.257 -0.575 6.730 1.00 97.69 86 PRO A N 1
ATOM 678 C CA . PRO A 1 86 ? 0.738 -0.577 5.666 1.00 97.69 86 PRO A CA 1
ATOM 679 C C . PRO A 1 86 ? 2.107 -0.091 6.157 1.00 97.69 86 PRO A C 1
ATOM 681 O O . PRO A 1 86 ? 2.199 0.938 6.827 1.00 97.69 86 PRO A O 1
ATOM 684 N N . GLY A 1 87 ? 3.163 -0.830 5.801 1.00 97.75 87 GLY A N 1
ATOM 685 C CA . GLY A 1 87 ? 4.545 -0.543 6.210 1.00 97.75 87 GLY A CA 1
ATOM 686 C C . GLY A 1 87 ? 4.959 -1.198 7.529 1.00 97.75 87 GLY A C 1
ATOM 687 O O . GLY A 1 87 ? 6.133 -1.158 7.883 1.00 97.75 87 GLY A O 1
ATOM 688 N N . TYR A 1 88 ? 4.025 -1.849 8.227 1.00 98.38 88 TYR A N 1
ATOM 689 C CA . TYR A 1 88 ? 4.295 -2.588 9.454 1.00 98.38 88 TYR A CA 1
ATOM 690 C C . TYR A 1 88 ? 4.102 -4.096 9.271 1.00 98.38 88 TYR A C 1
ATOM 692 O O . TYR A 1 88 ? 3.261 -4.550 8.492 1.00 98.38 88 TYR A O 1
ATOM 700 N N . ALA A 1 89 ? 4.841 -4.871 10.060 1.00 98.12 89 ALA A N 1
ATOM 701 C CA . ALA A 1 89 ? 4.671 -6.308 10.237 1.00 98.12 89 ALA A CA 1
ATOM 702 C C . ALA A 1 89 ? 4.516 -6.636 11.727 1.00 98.12 89 ALA A C 1
ATOM 704 O O . ALA A 1 89 ? 5.025 -5.915 12.585 1.00 98.12 89 ALA A O 1
ATOM 705 N N . PHE A 1 90 ? 3.809 -7.720 12.057 1.00 97.94 90 PHE A N 1
ATOM 706 C CA . PHE A 1 90 ? 3.766 -8.207 13.438 1.00 97.94 90 PHE A CA 1
ATOM 707 C C . PHE A 1 90 ? 5.125 -8.793 13.829 1.00 97.94 90 PHE A C 1
ATOM 709 O O . PHE A 1 90 ? 5.686 -9.582 13.072 1.00 97.94 90 PHE A O 1
ATOM 716 N N . THR A 1 91 ? 5.628 -8.454 15.018 1.00 97.56 91 THR A N 1
ATOM 717 C CA . THR A 1 91 ? 6.864 -9.055 15.553 1.00 97.56 91 THR A CA 1
ATOM 718 C C . THR A 1 91 ? 6.667 -10.544 15.837 1.00 97.56 91 THR A C 1
ATOM 720 O O . THR A 1 91 ? 7.516 -11.367 15.501 1.00 97.56 91 THR A O 1
ATOM 723 N N . ASP A 1 92 ? 5.519 -10.893 16.418 1.00 95.75 92 ASP A N 1
ATOM 724 C CA . ASP A 1 92 ? 5.058 -12.260 16.633 1.00 95.75 92 ASP A CA 1
ATOM 725 C C . ASP A 1 92 ? 3.523 -12.276 16.682 1.00 95.75 92 ASP A C 1
ATOM 727 O O . ASP A 1 92 ? 2.911 -11.868 17.673 1.00 95.75 92 ASP A O 1
ATOM 731 N N . LYS A 1 93 ? 2.897 -12.755 15.599 1.00 92.81 93 LYS A N 1
ATOM 732 C CA . LYS A 1 93 ? 1.433 -12.778 15.454 1.00 92.81 93 LYS A CA 1
ATOM 733 C C . LYS A 1 93 ? 0.741 -13.667 16.500 1.00 92.81 93 LYS A C 1
ATOM 735 O O . LYS A 1 93 ? -0.434 -13.455 16.785 1.00 92.81 93 LYS A O 1
ATOM 740 N N . GLU A 1 94 ? 1.431 -14.659 17.065 1.00 93.81 94 GLU A N 1
ATOM 741 C CA . GLU A 1 94 ? 0.848 -15.575 18.055 1.00 93.81 94 GLU A CA 1
ATOM 742 C C . GLU A 1 94 ? 0.914 -15.008 19.477 1.00 93.81 94 GLU A C 1
ATOM 744 O O . GLU A 1 94 ? 0.073 -15.337 20.314 1.00 93.81 94 GLU A O 1
ATOM 749 N N . LYS A 1 95 ? 1.901 -14.148 19.760 1.00 92.38 95 LYS A N 1
ATOM 750 C CA . LYS A 1 95 ? 2.113 -13.578 21.100 1.00 92.38 95 LYS A CA 1
ATOM 751 C C . LYS A 1 95 ? 1.410 -12.246 21.334 1.00 92.38 95 LYS A C 1
ATOM 753 O O . LYS A 1 95 ? 1.210 -11.883 22.494 1.00 92.38 95 LYS A O 1
ATOM 758 N N . GLY A 1 96 ? 1.044 -11.510 20.287 1.00 94.56 96 GLY A N 1
ATOM 759 C CA . GLY A 1 96 ? 0.342 -10.241 20.454 1.00 94.56 96 GLY A CA 1
ATOM 760 C C . GLY A 1 96 ? 0.199 -9.415 19.181 1.00 94.56 96 GLY A C 1
ATOM 761 O O . GLY A 1 96 ? 0.337 -9.905 18.067 1.00 94.56 96 GLY A O 1
ATOM 762 N N . LEU A 1 97 ? -0.104 -8.130 19.381 1.00 96.62 97 LEU A N 1
ATOM 763 C CA . LEU A 1 97 ? -0.324 -7.143 18.317 1.00 96.62 97 LEU A CA 1
ATOM 764 C C . LEU A 1 97 ? 0.850 -6.168 18.165 1.00 96.62 97 LEU A C 1
ATOM 766 O O . LEU A 1 97 ? 0.693 -5.117 17.552 1.00 96.62 97 LEU A O 1
ATOM 770 N N . GLU A 1 98 ? 2.009 -6.480 18.745 1.00 97.81 98 GLU A N 1
ATOM 771 C CA . GLU A 1 98 ? 3.195 -5.648 18.585 1.00 97.81 98 GLU A CA 1
ATOM 772 C C . GLU A 1 98 ? 3.650 -5.667 17.122 1.00 97.81 98 GLU A C 1
ATOM 774 O O . GLU A 1 98 ? 3.728 -6.712 16.473 1.00 97.81 98 GLU A O 1
ATOM 779 N N . THR A 1 99 ? 3.916 -4.477 16.596 1.00 98.12 99 THR A N 1
ATOM 780 C CA . THR A 1 99 ? 4.245 -4.260 15.190 1.00 98.12 99 THR A CA 1
ATOM 781 C C . THR A 1 99 ? 5.549 -3.503 15.063 1.00 98.12 99 THR A C 1
ATOM 783 O O . THR A 1 99 ? 5.779 -2.556 15.814 1.00 98.12 99 THR A O 1
ATOM 786 N N . VAL A 1 100 ? 6.346 -3.853 14.062 1.00 98.19 100 VAL A N 1
ATOM 787 C CA . VAL A 1 100 ? 7.584 -3.163 13.701 1.00 98.19 100 VAL A CA 1
ATOM 788 C C . VAL A 1 100 ? 7.487 -2.652 12.268 1.00 98.19 100 VAL A C 1
ATOM 790 O O . VAL A 1 100 ? 6.864 -3.294 11.422 1.00 98.19 100 VAL A O 1
ATOM 793 N N . TRP A 1 101 ? 8.049 -1.471 12.012 1.00 98.44 101 TRP A N 1
ATOM 794 C CA . TRP A 1 101 ? 8.186 -0.953 10.655 1.00 98.44 101 TRP A CA 1
ATOM 795 C C . TRP A 1 101 ? 9.188 -1.810 9.881 1.00 98.44 101 TRP A C 1
ATOM 797 O O . TRP A 1 101 ? 10.287 -2.073 10.370 1.00 98.44 101 TRP A O 1
ATOM 807 N N . GLU A 1 102 ? 8.823 -2.228 8.676 1.00 98.19 102 GLU A N 1
ATOM 808 C CA . GLU A 1 102 ? 9.669 -3.060 7.824 1.00 98.19 102 GLU A CA 1
ATOM 809 C C . GLU A 1 102 ? 9.726 -2.454 6.424 1.00 98.19 102 GLU A C 1
ATOM 811 O O . GLU A 1 102 ? 8.692 -2.170 5.818 1.00 98.19 102 GLU A O 1
ATOM 816 N N . ALA A 1 103 ? 10.940 -2.228 5.919 1.00 98.06 103 ALA A N 1
ATOM 817 C CA . ALA A 1 103 ? 11.170 -1.671 4.591 1.00 98.06 103 ALA A CA 1
ATOM 818 C C . ALA A 1 103 ? 10.796 -2.675 3.490 1.00 98.06 103 ALA A C 1
ATOM 820 O O . ALA A 1 103 ? 10.971 -3.883 3.641 1.00 98.06 103 ALA A O 1
ATOM 821 N N . GLY A 1 104 ? 10.323 -2.171 2.350 1.00 97.19 104 GLY A N 1
ATOM 822 C CA . GLY A 1 104 ? 9.952 -2.992 1.196 1.00 97.19 104 GLY A CA 1
ATOM 823 C C . GLY A 1 104 ? 8.563 -3.636 1.272 1.00 97.19 104 GLY A C 1
ATOM 824 O O . GLY A 1 104 ? 8.235 -4.460 0.420 1.00 97.19 104 GLY A O 1
ATOM 825 N N . LEU A 1 105 ? 7.717 -3.253 2.231 1.00 97.81 105 LEU A N 1
ATOM 826 C CA . LEU A 1 105 ? 6.306 -3.641 2.274 1.00 97.81 105 LEU A CA 1
ATOM 827 C C . LEU A 1 105 ? 5.462 -2.722 1.381 1.00 97.81 105 LEU A C 1
ATOM 829 O O . LEU A 1 105 ? 5.620 -1.501 1.390 1.00 97.81 105 LEU A O 1
ATOM 833 N N . LEU A 1 106 ? 4.543 -3.311 0.609 1.00 96.75 106 LEU A N 1
ATOM 834 C CA . LEU A 1 106 ? 3.680 -2.579 -0.320 1.00 96.75 106 LEU A CA 1
ATOM 835 C C . LEU A 1 106 ? 2.457 -1.986 0.388 1.00 96.75 106 LEU A C 1
ATOM 837 O O . LEU A 1 106 ? 1.668 -2.703 1.001 1.00 96.75 106 LEU A O 1
ATOM 841 N N . HIS A 1 107 ? 2.223 -0.696 0.186 1.00 97.31 107 HIS A N 1
ATOM 842 C CA . HIS A 1 107 ? 0.933 -0.056 0.396 1.00 97.31 107 HIS A CA 1
ATOM 843 C C . HIS A 1 107 ? 0.116 -0.123 -0.898 1.00 97.31 107 HIS A C 1
ATOM 845 O O . HIS A 1 107 ? 0.330 0.676 -1.809 1.00 97.31 107 HIS A O 1
ATOM 851 N N . SER A 1 108 ? -0.850 -1.043 -0.974 1.00 93.88 108 SER A N 1
ATOM 852 C CA . SER A 1 108 ? -1.658 -1.282 -2.183 1.00 93.88 108 SER A CA 1
ATOM 853 C C . SER A 1 108 ? -2.389 -0.036 -2.683 1.00 93.88 108 SER A C 1
ATOM 855 O O . SER A 1 108 ? -2.386 0.249 -3.876 1.00 93.88 108 SER A O 1
ATOM 857 N N . ASP A 1 109 ? -2.979 0.733 -1.766 1.00 94.50 109 ASP A N 1
ATOM 858 C CA . ASP A 1 109 ? -3.872 1.837 -2.143 1.00 94.50 109 ASP A CA 1
ATOM 859 C C . ASP A 1 109 ? -3.118 3.045 -2.715 1.00 94.50 109 ASP A C 1
ATOM 861 O O . ASP A 1 109 ? -3.657 3.776 -3.542 1.00 94.50 109 ASP 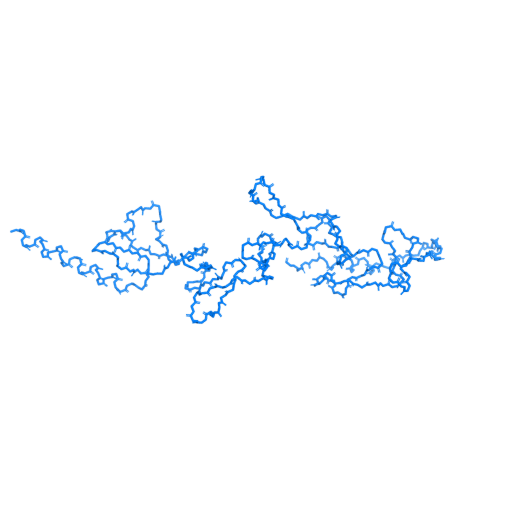A O 1
ATOM 865 N N . TYR A 1 110 ? -1.857 3.232 -2.312 1.00 96.12 110 TYR A N 1
ATOM 866 C CA . TYR A 1 110 ? -1.005 4.326 -2.781 1.00 96.12 110 TYR A CA 1
ATOM 867 C C . TYR A 1 110 ? 0.140 3.854 -3.675 1.00 96.12 110 TYR A C 1
ATOM 869 O O . TYR A 1 110 ? 0.978 4.672 -4.046 1.00 96.12 110 TYR A O 1
ATOM 877 N N . MET A 1 111 ? 0.200 2.563 -4.018 1.00 97.44 111 MET A N 1
ATOM 878 C CA . MET A 1 111 ? 1.275 1.978 -4.823 1.00 97.44 111 MET A CA 1
ATOM 879 C C . MET A 1 111 ? 2.648 2.496 -4.378 1.00 97.44 111 MET A C 1
ATOM 881 O O . MET A 1 111 ? 3.367 3.159 -5.128 1.00 97.44 111 MET A O 1
ATOM 885 N N . ALA A 1 112 ? 2.978 2.243 -3.112 1.00 97.62 112 ALA A N 1
ATOM 886 C CA . ALA A 1 112 ? 4.195 2.726 -2.473 1.00 97.62 112 ALA A CA 1
ATOM 887 C C . ALA A 1 112 ? 4.857 1.628 -1.641 1.00 97.62 112 ALA A C 1
ATOM 889 O O . ALA A 1 112 ? 4.173 0.865 -0.970 1.00 97.62 112 ALA A O 1
ATOM 890 N N . TRP A 1 113 ? 6.181 1.577 -1.652 1.00 97.75 113 TRP A N 1
ATOM 891 C CA . TRP A 1 113 ? 6.992 0.727 -0.790 1.00 97.75 113 TRP A CA 1
ATOM 892 C C . TRP A 1 113 ? 7.388 1.487 0.472 1.00 97.75 113 TRP A C 1
ATOM 894 O O . TRP A 1 113 ? 7.736 2.668 0.394 1.00 97.75 113 TRP A O 1
ATOM 904 N N . SER A 1 114 ? 7.349 0.830 1.628 1.00 98.12 114 SER A N 1
ATOM 905 C CA . SER A 1 114 ? 7.929 1.383 2.854 1.00 98.12 114 SER A CA 1
ATOM 906 C C . SER A 1 114 ? 9.441 1.558 2.693 1.00 98.12 114 SER A C 1
ATOM 908 O O . SER A 1 114 ? 10.136 0.672 2.192 1.00 98.12 114 SER A O 1
ATOM 910 N N . ASP A 1 115 ? 9.946 2.719 3.097 1.00 98.25 115 ASP A N 1
ATOM 911 C CA . ASP A 1 115 ? 11.376 3.040 3.109 1.00 98.25 115 ASP A CA 1
ATOM 912 C C . ASP A 1 115 ? 12.061 2.420 4.350 1.00 98.25 115 ASP A C 1
ATOM 914 O O . ASP A 1 115 ? 11.406 1.862 5.230 1.00 98.25 115 ASP A O 1
ATOM 918 N N . GLU A 1 116 ? 13.382 2.539 4.456 1.00 97.69 116 GLU A N 1
ATOM 919 C CA . GLU A 1 116 ? 14.160 2.197 5.652 1.00 97.69 116 GLU A CA 1
ATOM 920 C C . GLU A 1 116 ? 13.801 3.081 6.858 1.00 97.69 116 GLU A C 1
ATOM 922 O O . GLU A 1 116 ? 13.955 2.665 8.006 1.00 97.69 116 GLU A O 1
ATOM 927 N N . VAL A 1 117 ? 13.304 4.296 6.612 1.00 97.88 117 VAL A N 1
ATOM 928 C CA . VAL A 1 117 ? 12.866 5.227 7.660 1.00 97.88 117 VAL A CA 1
ATOM 929 C C . VAL A 1 117 ? 11.358 5.122 7.881 1.00 97.88 117 VAL A C 1
ATOM 931 O O . VAL A 1 117 ? 10.571 5.282 6.949 1.00 97.88 117 VAL A O 1
ATOM 934 N N . GLU A 1 118 ? 10.942 4.932 9.135 1.00 97.31 118 GLU A N 1
ATOM 935 C CA . GLU A 1 118 ? 9.526 4.836 9.502 1.00 97.31 118 GLU A CA 1
ATOM 936 C C . GLU A 1 118 ? 8.708 6.041 9.009 1.00 97.31 118 GLU A C 1
ATOM 938 O O . GLU A 1 118 ? 9.087 7.204 9.178 1.00 97.31 118 GLU A O 1
ATOM 943 N N . GLY A 1 119 ? 7.575 5.751 8.364 1.00 95.38 119 GLY A N 1
ATOM 944 C CA . GLY A 1 119 ? 6.682 6.760 7.793 1.00 95.38 119 GLY A CA 1
ATOM 945 C C . GLY A 1 119 ? 7.181 7.400 6.493 1.00 95.38 119 GLY A C 1
ATOM 946 O O . GLY A 1 119 ? 6.476 8.241 5.928 1.00 95.38 119 GLY A O 1
ATOM 947 N N . LYS A 1 120 ? 8.363 7.021 5.989 1.00 97.25 120 LYS A N 1
ATOM 948 C CA . LYS A 1 120 ? 8.813 7.378 4.641 1.00 97.25 120 LYS A CA 1
ATOM 949 C C . LYS A 1 120 ? 8.382 6.307 3.647 1.00 97.25 120 LYS A C 1
ATOM 951 O O . LYS A 1 120 ? 8.372 5.115 3.934 1.00 97.25 120 LYS A O 1
ATOM 956 N N . TRP A 1 121 ? 7.997 6.769 2.468 1.00 97.88 121 TRP A N 1
ATOM 957 C CA . TRP A 1 121 ? 7.439 5.942 1.413 1.00 97.88 121 TRP A CA 1
ATOM 958 C C . TRP A 1 121 ? 8.157 6.246 0.109 1.00 97.88 121 TRP A C 1
ATOM 960 O O . TRP A 1 121 ? 8.460 7.404 -0.184 1.00 97.88 121 TRP A O 1
ATOM 970 N N . ILE A 1 122 ? 8.385 5.207 -0.681 1.00 97.50 122 ILE A N 1
ATOM 971 C CA . ILE A 1 122 ? 8.970 5.282 -2.014 1.00 97.50 122 ILE A CA 1
ATOM 972 C C . ILE A 1 122 ? 7.870 4.872 -2.995 1.00 97.50 122 ILE A C 1
ATOM 974 O O . ILE A 1 122 ? 7.289 3.802 -2.819 1.00 97.50 122 ILE A O 1
ATOM 978 N N . PRO A 1 123 ? 7.532 5.670 -4.019 1.00 97.81 123 PRO A N 1
ATOM 979 C CA . PRO A 1 123 ? 6.533 5.245 -4.991 1.00 97.81 123 PRO A CA 1
ATOM 980 C C . PRO A 1 123 ? 7.003 3.969 -5.698 1.00 97.81 123 PRO A C 1
ATOM 982 O O . PRO A 1 123 ? 8.186 3.814 -6.013 1.00 97.81 123 PRO A O 1
ATOM 985 N N . VAL A 1 124 ? 6.072 3.054 -5.969 1.00 97.12 124 VAL A N 1
ATOM 986 C CA . VAL A 1 124 ? 6.328 1.909 -6.849 1.00 97.12 124 VAL A CA 1
ATOM 987 C C . VAL A 1 124 ? 6.828 2.446 -8.191 1.00 97.12 124 VAL A C 1
ATOM 989 O O . VAL A 1 124 ? 6.445 3.535 -8.627 1.00 97.12 124 VAL A O 1
ATOM 992 N N . THR A 1 125 ? 7.708 1.700 -8.863 1.00 96.81 125 THR A N 1
ATOM 993 C CA . THR A 1 125 ? 8.123 2.025 -10.232 1.00 96.81 125 THR A CA 1
ATOM 994 C C . THR A 1 125 ? 6.889 2.327 -11.089 1.00 96.81 125 THR A C 1
ATOM 996 O O . THR A 1 125 ? 5.839 1.731 -10.899 1.00 96.81 125 THR A O 1
ATOM 999 N N . GLY A 1 126 ? 6.981 3.308 -11.978 1.00 96.81 126 GLY A N 1
ATOM 1000 C CA . GLY A 1 126 ? 5.857 3.796 -12.774 1.00 96.81 126 GLY A CA 1
ATOM 1001 C C . GLY A 1 126 ? 4.916 4.769 -12.055 1.00 96.81 126 GLY A C 1
ATOM 1002 O O . GLY A 1 126 ? 4.149 5.437 -12.738 1.00 96.81 126 GLY A O 1
ATOM 1003 N N . TYR A 1 127 ? 4.992 4.922 -10.730 1.00 98.06 127 TYR A N 1
ATOM 1004 C CA . TYR A 1 127 ? 4.178 5.873 -9.968 1.00 98.06 127 TYR A CA 1
ATOM 1005 C C . TYR A 1 127 ? 4.979 7.089 -9.508 1.00 98.06 127 TYR A C 1
ATOM 1007 O O . TYR A 1 127 ? 6.209 7.068 -9.394 1.00 98.06 127 TYR A O 1
ATOM 1015 N N . ARG A 1 128 ? 4.255 8.166 -9.200 1.00 97.94 128 ARG A N 1
ATOM 1016 C CA . ARG A 1 128 ? 4.774 9.338 -8.497 1.00 97.94 128 ARG A CA 1
ATOM 1017 C C . ARG A 1 128 ? 3.763 9.854 -7.486 1.00 97.94 128 ARG A C 1
ATOM 1019 O O . ARG A 1 128 ? 2.555 9.792 -7.706 1.00 97.94 128 ARG A O 1
ATOM 1026 N N . PHE A 1 129 ? 4.269 10.448 -6.416 1.00 98.00 129 PHE A N 1
ATOM 1027 C CA . PHE A 1 129 ? 3.432 11.150 -5.453 1.00 98.00 129 PHE A CA 1
ATOM 1028 C C . PHE A 1 129 ? 3.077 12.550 -5.946 1.00 98.00 129 PHE A C 1
ATOM 1030 O O . PHE A 1 129 ? 3.900 13.261 -6.531 1.00 98.00 129 PHE A O 1
ATOM 1037 N N . VAL A 1 130 ? 1.835 12.941 -5.692 1.00 97.88 130 VAL A N 1
ATOM 1038 C CA . VAL A 1 130 ? 1.306 14.276 -5.945 1.00 97.88 130 VAL A CA 1
ATOM 1039 C C . VAL A 1 130 ? 1.111 14.964 -4.602 1.00 97.88 130 VAL A C 1
ATOM 1041 O O . VAL A 1 130 ? 0.446 14.438 -3.709 1.00 97.88 130 VAL A O 1
ATOM 1044 N N . TYR A 1 131 ? 1.691 16.154 -4.473 1.00 97.31 131 TYR A N 1
ATOM 1045 C CA . TYR A 1 131 ? 1.600 16.983 -3.277 1.00 97.31 131 TYR A CA 1
ATOM 1046 C C . TYR A 1 131 ? 0.921 18.312 -3.599 1.00 97.31 131 TYR A C 1
ATOM 1048 O O . TYR A 1 131 ? 1.133 18.888 -4.669 1.00 97.31 131 TYR A O 1
ATOM 1056 N N . GLN A 1 132 ? 0.147 18.819 -2.644 1.00 97.19 132 GLN A N 1
ATOM 1057 C CA . GLN A 1 132 ? -0.349 20.190 -2.631 1.00 97.19 132 GLN A CA 1
ATOM 1058 C C . GLN A 1 132 ? 0.297 20.915 -1.447 1.00 97.19 132 GLN A C 1
ATOM 1060 O O . GLN A 1 132 ? -0.091 20.727 -0.294 1.00 97.19 132 GLN A O 1
ATOM 1065 N N . GLY A 1 133 ? 1.331 21.710 -1.731 1.00 96.19 133 GLY A N 1
ATOM 1066 C CA . GLY A 1 133 ? 2.231 22.205 -0.686 1.00 96.19 133 GLY A CA 1
ATOM 1067 C C . GLY A 1 133 ? 2.950 21.034 -0.011 1.00 96.19 133 GLY A C 1
ATOM 1068 O O . GLY A 1 133 ? 3.502 20.184 -0.704 1.00 96.19 133 GLY A O 1
ATOM 1069 N N . ASP A 1 134 ? 2.876 20.961 1.318 1.00 95.25 134 ASP A N 1
ATOM 1070 C CA . ASP A 1 134 ? 3.473 19.877 2.117 1.00 95.25 134 ASP A CA 1
ATOM 1071 C C . ASP A 1 134 ? 2.513 18.698 2.364 1.00 95.25 134 ASP A C 1
ATOM 1073 O O . ASP A 1 134 ? 2.850 17.741 3.061 1.00 95.25 134 ASP A O 1
ATOM 1077 N N . THR A 1 135 ? 1.295 18.755 1.817 1.00 95.00 135 THR A N 1
ATOM 1078 C CA . THR A 1 135 ? 0.278 17.716 2.022 1.00 95.00 135 THR A CA 1
ATOM 1079 C C . THR A 1 135 ? 0.301 16.722 0.868 1.00 95.00 135 THR A C 1
ATOM 1081 O O . THR A 1 135 ? 0.132 17.103 -0.291 1.00 95.00 135 THR A O 1
ATOM 1084 N N . PHE A 1 136 ? 0.508 15.442 1.184 1.00 95.81 136 PHE A N 1
ATOM 1085 C CA . PHE A 1 136 ? 0.322 14.346 0.232 1.00 95.81 136 PHE A CA 1
ATOM 1086 C C . PHE A 1 136 ? -1.152 14.256 -0.169 1.00 95.81 136 PHE A C 1
ATOM 1088 O O . PHE A 1 136 ? -2.023 14.234 0.700 1.00 95.81 136 PHE A O 1
ATOM 1095 N N . ILE A 1 137 ? -1.418 14.204 -1.473 1.00 96.94 137 ILE A N 1
ATOM 1096 C CA . ILE A 1 137 ? -2.778 14.113 -2.012 1.00 96.94 137 ILE A CA 1
ATOM 1097 C C . ILE A 1 137 ? -3.059 12.697 -2.495 1.00 96.94 137 ILE A C 1
ATOM 1099 O O . ILE A 1 137 ? -4.018 12.072 -2.052 1.00 96.94 137 ILE A O 1
ATOM 1103 N N . GLU A 1 138 ? -2.222 12.190 -3.396 1.00 97.31 138 GLU A N 1
ATOM 1104 C CA . GLU A 1 138 ? -2.416 10.883 -4.014 1.00 97.31 138 GLU A CA 1
ATOM 1105 C C . GLU A 1 138 ? -1.129 10.369 -4.667 1.00 97.31 138 GLU A C 1
ATOM 1107 O O . GLU A 1 138 ? -0.151 11.100 -4.856 1.00 97.31 138 GLU A O 1
ATOM 1112 N N . SER A 1 139 ? -1.146 9.092 -5.040 1.00 97.69 139 SER A N 1
ATOM 1113 C CA . SER A 1 139 ? -0.133 8.467 -5.883 1.00 97.69 139 SER A CA 1
ATOM 1114 C C . SER A 1 139 ? -0.736 8.179 -7.248 1.00 97.69 139 SER A C 1
ATOM 1116 O O . SER A 1 139 ? -1.789 7.550 -7.343 1.00 97.69 139 SER A O 1
ATOM 1118 N N . VAL A 1 140 ? -0.080 8.650 -8.306 1.00 97.88 140 VAL A N 1
ATOM 1119 C CA . VAL A 1 140 ? -0.586 8.544 -9.678 1.00 97.88 140 VAL A CA 1
ATOM 1120 C C . VAL A 1 140 ? 0.427 7.862 -10.575 1.00 97.88 140 VAL A C 1
ATOM 1122 O O . VAL A 1 140 ? 1.638 7.993 -10.390 1.00 97.88 140 VAL A O 1
ATOM 1125 N N . TRP A 1 141 ? -0.086 7.161 -11.580 1.00 98.19 141 TRP A N 1
ATOM 1126 C CA . TRP A 1 141 ? 0.723 6.617 -12.661 1.00 98.19 141 TRP A CA 1
ATOM 1127 C C . TRP A 1 141 ? 1.421 7.749 -13.435 1.00 98.19 141 TRP A C 1
ATOM 1129 O O . TRP A 1 141 ? 0.797 8.759 -13.767 1.00 98.19 141 TRP A O 1
ATOM 1139 N N . ASP A 1 142 ? 2.712 7.583 -13.717 1.00 97.88 142 ASP A N 1
ATOM 1140 C CA . ASP A 1 142 ? 3.582 8.560 -14.376 1.00 97.88 142 ASP A CA 1
ATOM 1141 C C . ASP A 1 142 ? 4.017 8.041 -15.758 1.00 97.88 142 ASP A C 1
ATOM 1143 O O . ASP A 1 142 ? 5.107 7.474 -15.899 1.00 97.88 142 ASP A O 1
ATOM 1147 N N . PRO A 1 143 ? 3.166 8.158 -16.795 1.00 97.88 143 PRO A N 1
ATOM 1148 C CA . PRO A 1 143 ? 3.434 7.583 -18.108 1.00 97.88 143 PRO A CA 1
ATOM 1149 C C . PRO A 1 143 ? 4.595 8.287 -18.822 1.00 97.88 143 PRO A C 1
ATOM 1151 O O . PRO A 1 143 ? 4.777 9.500 -18.738 1.00 97.88 143 PRO A O 1
ATOM 1154 N N . GLY A 1 144 ? 5.378 7.519 -19.582 1.00 96.75 144 GLY A N 1
ATOM 1155 C CA . GLY A 1 144 ? 6.542 8.014 -20.319 1.00 96.75 144 GLY A CA 1
ATOM 1156 C C . GLY A 1 144 ? 7.793 8.226 -19.460 1.00 96.75 144 GLY A C 1
ATOM 1157 O O . GLY A 1 144 ? 8.847 8.585 -19.996 1.00 96.75 144 GLY A O 1
ATOM 1158 N N . LYS A 1 145 ? 7.718 7.972 -18.149 1.00 97.75 145 LYS A N 1
ATOM 1159 C CA . LYS A 1 145 ? 8.863 8.015 -17.244 1.00 97.75 145 LYS A CA 1
ATOM 1160 C C . LYS A 1 145 ? 9.866 6.927 -17.615 1.00 97.75 145 LYS A C 1
ATOM 1162 O O . LYS A 1 145 ? 9.521 5.761 -17.800 1.00 97.75 145 LYS A O 1
ATOM 1167 N N . ARG A 1 146 ? 11.133 7.326 -17.735 1.00 97.56 146 ARG A N 1
ATOM 1168 C CA . ARG A 1 146 ? 12.259 6.432 -18.024 1.00 97.56 146 ARG A CA 1
ATOM 1169 C C . ARG A 1 146 ? 12.941 6.017 -16.724 1.00 97.56 146 ARG A C 1
ATOM 1171 O O . ARG A 1 146 ? 13.244 6.878 -15.899 1.00 97.56 146 ARG A O 1
ATOM 1178 N N . TYR A 1 147 ? 13.223 4.726 -16.600 1.00 97.00 147 TYR A N 1
ATOM 1179 C CA . TYR A 1 147 ? 13.975 4.124 -15.502 1.00 97.00 147 TYR A CA 1
ATOM 1180 C C . TYR A 1 147 ? 15.249 3.514 -16.091 1.00 97.00 147 TYR A C 1
ATOM 1182 O O . TYR A 1 147 ? 15.222 2.417 -16.649 1.00 97.00 147 TYR A O 1
ATOM 1190 N N . ASP A 1 148 ? 16.346 4.278 -16.090 1.00 96.94 148 ASP A N 1
ATOM 1191 C CA . ASP A 1 148 ? 17.586 3.907 -16.788 1.00 96.94 148 ASP A CA 1
ATOM 1192 C C . ASP A 1 148 ? 18.353 2.764 -16.108 1.00 96.94 148 ASP A C 1
ATOM 1194 O O . ASP A 1 148 ? 19.107 2.055 -16.773 1.00 96.94 148 ASP A O 1
ATOM 1198 N N . ASP A 1 149 ? 18.168 2.576 -14.807 1.00 96.69 149 ASP A N 1
ATOM 1199 C CA . ASP A 1 149 ? 18.670 1.453 -14.013 1.00 96.69 149 ASP A CA 1
ATOM 1200 C C . ASP A 1 149 ? 17.963 0.140 -14.383 1.00 96.69 149 ASP A C 1
ATOM 1202 O O . ASP A 1 149 ? 18.613 -0.885 -14.582 1.00 96.69 149 ASP A O 1
ATOM 1206 N N . LEU A 1 150 ? 16.645 0.203 -14.577 1.00 97.00 150 LEU A N 1
ATOM 1207 C CA . LEU A 1 150 ? 15.807 -0.927 -14.983 1.00 97.00 150 LEU A CA 1
ATOM 1208 C C . LEU A 1 150 ? 15.721 -1.107 -16.506 1.00 97.00 150 LEU A C 1
ATOM 1210 O O . LEU A 1 150 ? 15.243 -2.136 -16.975 1.00 97.00 150 LEU A O 1
ATOM 1214 N N . LYS A 1 151 ? 16.177 -0.118 -17.287 1.00 97.94 151 LYS A N 1
ATOM 1215 C CA . LYS A 1 151 ? 16.092 -0.062 -18.759 1.00 97.94 151 LYS A CA 1
ATOM 1216 C C . LYS A 1 151 ? 14.653 -0.224 -19.277 1.00 97.94 151 LYS A C 1
ATOM 1218 O O . LYS A 1 151 ? 14.421 -0.899 -20.284 1.00 97.94 151 LYS A O 1
ATOM 1223 N N . VAL A 1 152 ? 13.688 0.416 -18.615 1.00 97.81 152 VAL A N 1
ATOM 1224 C CA . VAL A 1 152 ? 12.259 0.394 -18.985 1.00 97.81 152 VAL A CA 1
ATOM 1225 C C . VAL A 1 152 ? 11.643 1.793 -19.014 1.00 97.81 152 VAL A C 1
ATOM 1227 O O . VAL A 1 152 ? 12.151 2.735 -18.405 1.00 97.81 152 VAL A O 1
ATOM 1230 N N . ILE A 1 153 ? 10.534 1.933 -19.740 1.00 97.69 153 ILE A N 1
ATOM 1231 C CA . ILE A 1 153 ? 9.711 3.145 -19.827 1.00 97.69 153 ILE A CA 1
ATOM 1232 C C . ILE A 1 153 ? 8.280 2.773 -19.441 1.00 97.69 153 ILE A C 1
ATOM 1234 O O . ILE A 1 153 ? 7.761 1.783 -19.965 1.00 97.69 153 ILE A O 1
ATOM 1238 N N . SER A 1 154 ? 7.641 3.555 -18.573 1.00 97.88 154 SER A N 1
ATOM 1239 C CA . SER A 1 154 ? 6.205 3.420 -18.294 1.00 97.88 154 SER A CA 1
ATOM 1240 C C . SER A 1 154 ? 5.374 3.798 -19.526 1.00 97.88 154 SER A C 1
ATOM 1242 O O . SER A 1 154 ? 5.668 4.765 -20.235 1.00 97.88 154 SER A O 1
ATOM 1244 N N . LEU A 1 155 ? 4.341 3.017 -19.820 1.00 97.56 155 LEU A N 1
ATOM 1245 C CA . LEU A 1 155 ? 3.419 3.246 -20.934 1.00 97.56 155 LEU A CA 1
ATOM 1246 C C . LEU A 1 155 ? 2.216 4.102 -20.500 1.00 97.56 155 LEU A C 1
ATOM 1248 O O . LEU A 1 155 ? 2.054 4.353 -19.309 1.00 97.56 155 LEU A O 1
ATOM 1252 N N . PRO A 1 156 ? 1.395 4.613 -21.438 1.00 97.62 156 PRO A N 1
ATOM 1253 C CA . PRO A 1 156 ? 0.169 5.341 -21.101 1.00 97.62 156 PRO A CA 1
ATOM 1254 C C . PRO A 1 156 ? -0.806 4.524 -20.248 1.00 97.62 156 PRO A C 1
ATOM 1256 O O . PRO A 1 156 ? -1.458 5.068 -19.359 1.00 97.62 156 PRO A O 1
ATOM 1259 N N . GLU A 1 157 ? -0.892 3.222 -20.505 1.00 97.00 157 GLU A N 1
ATOM 1260 C CA . GLU A 1 157 ? -1.708 2.291 -19.744 1.00 97.00 157 GLU A CA 1
ATOM 1261 C C . GLU A 1 157 ? -1.084 2.001 -18.371 1.00 97.00 157 GLU A C 1
ATOM 1263 O O . GLU A 1 157 ? 0.123 1.775 -18.244 1.00 97.00 157 GLU A O 1
ATOM 1268 N N . LYS A 1 158 ? -1.933 1.994 -17.338 1.00 95.56 158 LYS A N 1
ATOM 1269 C CA . LYS A 1 158 ? -1.541 1.752 -15.946 1.00 95.56 158 LYS A CA 1
ATOM 1270 C C . LYS A 1 158 ? -0.814 0.410 -15.806 1.00 95.56 158 LYS A C 1
ATOM 1272 O O . LYS A 1 158 ? -1.249 -0.584 -16.385 1.00 95.56 158 LYS A O 1
ATOM 1277 N N . ASP A 1 159 ? 0.271 0.405 -15.031 1.00 94.38 159 ASP A N 1
ATOM 1278 C CA . ASP A 1 159 ? 1.098 -0.772 -14.727 1.00 94.38 159 ASP A CA 1
ATOM 1279 C C . ASP A 1 159 ? 1.740 -1.440 -15.957 1.00 94.38 159 ASP A C 1
ATOM 1281 O O . ASP A 1 159 ? 2.272 -2.547 -15.871 1.00 94.38 159 ASP A O 1
ATOM 1285 N N . GLN A 1 160 ? 1.747 -0.762 -17.110 1.00 96.56 160 GLN A N 1
ATOM 1286 C CA . GLN A 1 160 ? 2.378 -1.269 -18.321 1.00 96.56 160 GLN A CA 1
ATOM 1287 C C . GLN A 1 160 ? 3.737 -0.626 -18.573 1.00 96.56 160 GLN A C 1
ATOM 1289 O O . GLN A 1 160 ? 3.944 0.578 -18.427 1.00 96.56 160 GLN A O 1
ATOM 1294 N N . TYR A 1 161 ? 4.677 -1.446 -19.030 1.00 97.25 161 TYR A N 1
ATOM 1295 C CA . TYR A 1 161 ? 6.045 -1.027 -19.295 1.00 97.25 161 TYR A CA 1
ATOM 1296 C C . TYR A 1 161 ? 6.499 -1.542 -20.647 1.00 97.25 161 TYR A C 1
ATOM 1298 O O . TYR A 1 161 ? 6.151 -2.650 -21.059 1.00 97.25 161 TYR A O 1
ATOM 1306 N N . LYS A 1 162 ? 7.362 -0.769 -21.303 1.00 96.69 162 LYS A N 1
ATOM 1307 C CA . LYS A 1 162 ? 8.162 -1.257 -22.425 1.00 96.69 162 LYS A CA 1
ATOM 1308 C C . LYS A 1 162 ? 9.646 -1.236 -22.068 1.00 96.69 162 LYS A C 1
ATOM 1310 O O . LYS A 1 162 ? 10.105 -0.270 -21.454 1.00 96.69 162 LYS A O 1
ATOM 1315 N N . PRO A 1 163 ? 10.417 -2.258 -22.464 1.00 97.75 163 PRO A N 1
ATOM 1316 C CA . PRO A 1 163 ? 11.860 -2.212 -22.328 1.00 97.75 163 PRO A CA 1
ATOM 1317 C C . PRO A 1 163 ? 12.434 -1.147 -23.270 1.00 97.75 163 PRO A C 1
ATOM 1319 O O . PRO A 1 163 ? 11.820 -0.771 -24.274 1.00 97.75 163 PRO A O 1
ATOM 1322 N N . PHE A 1 164 ? 13.630 -0.654 -22.961 1.00 97.56 164 PHE A N 1
ATOM 1323 C CA . PHE A 1 164 ? 14.388 0.170 -23.895 1.00 97.56 164 PHE A CA 1
ATOM 1324 C C . PHE A 1 164 ? 14.650 -0.609 -25.186 1.00 97.56 164 PHE A C 1
ATOM 1326 O O . PHE A 1 164 ? 14.736 -1.838 -25.192 1.00 97.56 164 PHE A O 1
ATOM 1333 N N . ALA A 1 165 ? 14.826 0.107 -26.296 1.00 97.19 165 ALA A N 1
ATOM 1334 C CA . ALA A 1 165 ? 15.177 -0.527 -27.555 1.00 97.19 165 ALA A CA 1
ATOM 1335 C C . ALA A 1 165 ? 16.429 -1.412 -27.387 1.00 97.19 165 ALA A C 1
ATOM 1337 O O . ALA A 1 165 ? 17.436 -0.984 -26.822 1.00 97.19 165 ALA A O 1
ATOM 1338 N N . GLY A 1 166 ? 16.362 -2.642 -27.907 1.00 96.69 166 GLY A N 1
ATOM 1339 C CA . GLY A 1 166 ? 17.444 -3.629 -27.810 1.00 96.69 166 GLY A CA 1
ATOM 1340 C C . GLY A 1 166 ? 17.381 -4.510 -26.560 1.00 96.69 166 GLY A C 1
ATOM 1341 O O . GLY A 1 166 ? 18.124 -5.487 -26.474 1.00 96.69 166 GLY A O 1
ATOM 1342 N N . TYR A 1 167 ? 16.453 -4.227 -25.643 1.00 98.12 167 TYR A N 1
ATOM 1343 C CA . TYR A 1 167 ? 16.165 -5.052 -24.477 1.00 98.12 167 TYR A CA 1
ATOM 1344 C C . TYR A 1 167 ? 14.848 -5.817 -24.631 1.00 98.12 167 TYR A C 1
ATOM 1346 O O . TYR A 1 167 ? 13.920 -5.372 -25.304 1.00 98.12 167 TYR A O 1
ATOM 1354 N N . THR A 1 168 ? 14.756 -6.963 -23.961 1.00 97.50 168 THR A N 1
ATOM 1355 C CA . THR A 1 168 ? 13.512 -7.720 -23.772 1.00 97.50 168 THR A CA 1
ATOM 1356 C C . THR A 1 168 ? 13.347 -8.087 -22.304 1.00 97.50 168 THR A C 1
ATOM 1358 O O . THR A 1 168 ? 14.342 -8.290 -21.607 1.00 97.50 168 THR A O 1
ATOM 1361 N N . PHE A 1 169 ? 12.106 -8.201 -21.832 1.00 97.44 169 PHE A N 1
ATOM 1362 C CA . PHE A 1 169 ? 11.834 -8.746 -20.503 1.00 97.44 169 PHE A CA 1
ATOM 1363 C C . PHE A 1 169 ? 12.291 -10.203 -20.419 1.00 97.44 169 PHE A C 1
ATOM 1365 O O . PHE A 1 169 ? 12.087 -10.974 -21.359 1.00 97.44 169 PHE A O 1
ATOM 1372 N N . VAL A 1 170 ? 12.891 -10.572 -19.286 1.00 97.06 170 VAL A N 1
ATOM 1373 C CA . VAL A 1 170 ? 13.233 -11.969 -18.975 1.00 97.06 170 VAL A CA 1
ATOM 1374 C C . VAL A 1 170 ? 11.965 -12.752 -18.639 1.00 97.06 170 VAL A C 1
ATOM 1376 O O . VAL A 1 170 ? 11.772 -13.858 -19.132 1.00 97.06 170 VAL A O 1
ATOM 1379 N N . GLU A 1 171 ? 11.079 -12.149 -17.842 1.00 95.38 171 GLU A N 1
ATOM 1380 C CA . GLU A 1 171 ? 9.814 -12.740 -17.399 1.00 95.38 171 GLU A CA 1
ATOM 1381 C C . GLU A 1 171 ? 8.673 -11.725 -17.586 1.00 95.38 171 GLU A C 1
ATOM 1383 O O . GLU A 1 171 ? 8.296 -11.025 -16.638 1.00 95.38 171 GLU A O 1
ATOM 1388 N N . PRO A 1 172 ? 8.140 -11.597 -18.819 1.00 93.06 172 PRO A N 1
ATOM 1389 C CA . PRO A 1 172 ? 7.053 -10.668 -19.112 1.00 93.06 172 PRO A CA 1
ATOM 1390 C C . PRO A 1 172 ? 5.866 -10.875 -18.161 1.00 93.06 172 PRO A C 1
ATOM 1392 O O . PRO A 1 172 ? 5.419 -12.004 -17.963 1.00 93.06 172 PRO A O 1
ATOM 1395 N N . GLY A 1 173 ? 5.370 -9.787 -17.567 1.00 89.69 173 GLY A N 1
ATOM 1396 C CA . GLY A 1 173 ? 4.238 -9.813 -16.633 1.00 89.69 173 GLY A CA 1
ATOM 1397 C C . GLY A 1 173 ? 4.563 -10.310 -15.221 1.00 89.69 173 GLY A C 1
ATOM 1398 O O . GLY A 1 173 ? 3.656 -10.417 -14.409 1.00 89.69 173 GLY A O 1
ATOM 1399 N N . LYS A 1 174 ? 5.828 -10.619 -14.903 1.00 91.75 174 LYS A N 1
ATOM 1400 C CA . LYS A 1 174 ? 6.251 -10.990 -13.537 1.00 91.75 174 LYS A CA 1
ATOM 1401 C C . LYS A 1 174 ? 7.336 -10.085 -12.975 1.00 91.75 174 LYS A C 1
ATOM 1403 O O . LYS A 1 174 ? 7.359 -9.825 -11.778 1.00 91.75 174 LYS A O 1
ATOM 1408 N N . SER A 1 175 ? 8.251 -9.628 -13.827 1.00 94.88 175 SER A N 1
ATOM 1409 C CA . SER A 1 175 ? 9.403 -8.831 -13.418 1.00 94.88 175 SER A CA 1
ATOM 1410 C C . SER A 1 175 ? 9.741 -7.768 -14.458 1.00 94.88 175 SER A C 1
ATOM 1412 O O . SER A 1 175 ? 9.621 -7.998 -15.661 1.00 94.88 175 SER A O 1
ATOM 1414 N N . LEU A 1 176 ? 10.248 -6.624 -13.991 1.00 96.31 176 LEU A N 1
ATOM 1415 C CA . LEU A 1 176 ? 10.826 -5.577 -14.841 1.00 96.31 176 LEU A CA 1
ATOM 1416 C C . LEU A 1 176 ? 12.274 -5.873 -15.250 1.00 96.31 176 LEU A C 1
ATOM 1418 O O . LEU A 1 176 ? 12.908 -5.051 -15.906 1.00 96.31 176 LEU A O 1
ATOM 1422 N N . LYS A 1 177 ? 12.817 -7.039 -14.882 1.00 97.62 177 LYS A N 1
ATOM 1423 C CA . LYS A 1 177 ? 14.154 -7.451 -15.300 1.00 97.62 177 LYS A CA 1
ATOM 1424 C C . LYS A 1 177 ? 14.197 -7.615 -16.814 1.00 97.62 177 LYS A C 1
ATOM 1426 O O . LYS A 1 177 ? 13.468 -8.428 -17.390 1.00 97.62 177 LYS A O 1
ATOM 1431 N N . VAL A 1 178 ? 15.114 -6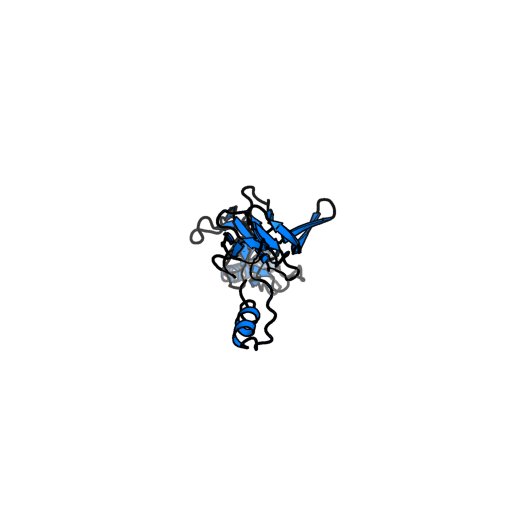.896 -17.446 1.00 97.88 178 VAL A N 1
ATOM 1432 C CA . VAL A 1 178 ? 15.358 -6.995 -18.881 1.00 97.88 178 VAL A CA 1
ATOM 1433 C C . VAL A 1 178 ? 16.763 -7.492 -19.182 1.00 97.88 178 VAL A C 1
ATOM 1435 O O . VAL A 1 178 ? 17.668 -7.416 -18.352 1.00 97.88 178 VAL A O 1
ATOM 1438 N N . ILE A 1 179 ? 16.942 -7.995 -20.397 1.00 98.12 179 ILE A N 1
ATOM 1439 C CA . ILE A 1 179 ? 18.234 -8.407 -20.939 1.00 98.12 179 ILE A CA 1
ATOM 1440 C C . ILE A 1 179 ? 18.429 -7.810 -22.325 1.00 98.12 179 ILE A C 1
ATOM 1442 O O . ILE A 1 179 ? 17.488 -7.725 -23.117 1.00 98.12 179 ILE A O 1
ATOM 1446 N N . TRP A 1 180 ? 19.663 -7.404 -22.619 1.00 98.25 180 TRP A N 1
ATOM 1447 C CA . TRP A 1 180 ? 20.053 -7.003 -23.963 1.00 98.25 180 TRP A CA 1
ATOM 1448 C C . TRP A 1 180 ? 20.026 -8.218 -24.892 1.00 98.25 180 TRP A C 1
ATOM 1450 O O . TRP A 1 180 ? 20.660 -9.234 -24.605 1.00 98.25 180 TRP A O 1
ATOM 1460 N N . MET A 1 181 ? 19.318 -8.115 -26.016 1.00 97.88 181 MET A N 1
ATOM 1461 C CA . MET A 1 181 ? 19.141 -9.224 -26.953 1.00 97.88 181 MET A CA 1
ATOM 1462 C C . MET A 1 181 ? 19.665 -8.850 -28.345 1.00 97.88 181 MET A C 1
ATOM 1464 O O . MET A 1 181 ? 18.979 -8.150 -29.097 1.00 97.88 181 MET A O 1
ATOM 1468 N N . PRO A 1 182 ? 20.869 -9.321 -28.727 1.00 97.75 182 PRO A N 1
ATOM 1469 C CA . PRO A 1 182 ? 21.417 -9.094 -30.059 1.00 97.75 182 PRO A CA 1
ATOM 1470 C C . PRO A 1 182 ? 20.452 -9.529 -31.168 1.00 97.75 182 PRO A C 1
ATOM 1472 O O . PRO A 1 182 ? 19.827 -10.584 -31.098 1.00 97.75 182 PRO A O 1
ATOM 1475 N N . GLY A 1 183 ? 20.351 -8.715 -32.217 1.00 95.75 183 GLY A N 1
ATOM 1476 C CA . GLY A 1 183 ? 19.445 -8.923 -33.345 1.00 95.75 183 GLY A CA 1
ATOM 1477 C C . GLY A 1 183 ? 18.040 -8.343 -33.159 1.00 95.75 183 GLY A C 1
ATOM 1478 O O . GLY A 1 183 ? 17.299 -8.283 -34.140 1.00 95.75 183 GLY A O 1
ATOM 1479 N N . LEU A 1 184 ? 17.672 -7.869 -31.961 1.00 96.19 184 LEU A N 1
ATOM 1480 C CA . LEU A 1 184 ? 16.380 -7.220 -31.736 1.00 96.19 184 LEU A CA 1
ATOM 1481 C C . LEU A 1 184 ? 16.293 -5.890 -32.502 1.00 96.19 184 LEU A C 1
ATOM 1483 O O . LEU A 1 184 ? 17.194 -5.054 -32.418 1.00 96.19 184 LEU A O 1
ATOM 1487 N N . VAL A 1 185 ? 15.210 -5.695 -33.256 1.00 95.31 185 VAL A N 1
ATOM 1488 C CA . VAL A 1 185 ? 14.961 -4.463 -34.019 1.00 95.31 185 VAL A CA 1
ATOM 1489 C C . VAL A 1 185 ? 14.651 -3.318 -33.058 1.00 95.31 185 VAL A C 1
ATOM 1491 O O . VAL A 1 185 ? 13.883 -3.481 -32.112 1.00 95.31 185 VAL A O 1
ATOM 1494 N N . ASN A 1 186 ? 15.243 -2.151 -33.299 1.00 95.12 186 ASN A N 1
ATOM 1495 C CA . ASN A 1 186 ? 14.950 -0.953 -32.527 1.00 95.12 186 ASN A CA 1
ATOM 1496 C C . ASN A 1 186 ? 13.513 -0.480 -32.820 1.00 95.12 186 ASN A C 1
ATOM 1498 O O . ASN A 1 186 ? 13.181 -0.191 -33.970 1.00 95.12 186 ASN A O 1
ATOM 1502 N N . SER A 1 187 ? 12.679 -0.386 -31.780 1.00 91.50 187 SER A N 1
ATOM 1503 C CA . SER A 1 187 ? 11.278 0.046 -31.888 1.00 91.50 187 SER A CA 1
ATOM 1504 C C . SER A 1 187 ? 11.125 1.476 -32.402 1.00 91.50 187 SER A C 1
ATOM 1506 O O . SER A 1 187 ? 10.154 1.778 -33.088 1.00 91.50 187 SER A O 1
ATOM 1508 N N . ASP A 1 188 ? 12.090 2.340 -32.091 1.00 91.81 188 ASP A N 1
ATOM 1509 C CA . ASP A 1 188 ? 12.067 3.761 -32.435 1.00 91.81 188 ASP A CA 1
ATOM 1510 C C . ASP A 1 188 ? 12.725 4.012 -33.806 1.00 91.81 188 ASP A C 1
ATOM 1512 O O . ASP A 1 188 ? 12.446 5.009 -34.471 1.00 91.81 188 ASP A O 1
ATOM 1516 N N . ASN A 1 189 ? 13.592 3.097 -34.261 1.00 94.62 189 ASN A N 1
ATOM 1517 C CA . ASN A 1 189 ? 14.236 3.158 -35.573 1.00 94.62 189 ASN A CA 1
ATOM 1518 C C . ASN A 1 189 ? 14.423 1.759 -36.196 1.00 94.62 189 ASN A C 1
ATOM 1520 O O . ASN A 1 189 ? 15.490 1.157 -36.043 1.00 94.62 189 ASN A O 1
ATOM 1524 N N . PRO A 1 190 ? 13.464 1.269 -37.004 1.00 93.75 190 PRO A N 1
ATOM 1525 C CA . PRO A 1 190 ? 13.512 -0.076 -37.594 1.00 93.75 190 PRO A CA 1
ATOM 1526 C C . PRO A 1 190 ? 14.730 -0.377 -38.491 1.00 93.75 190 PRO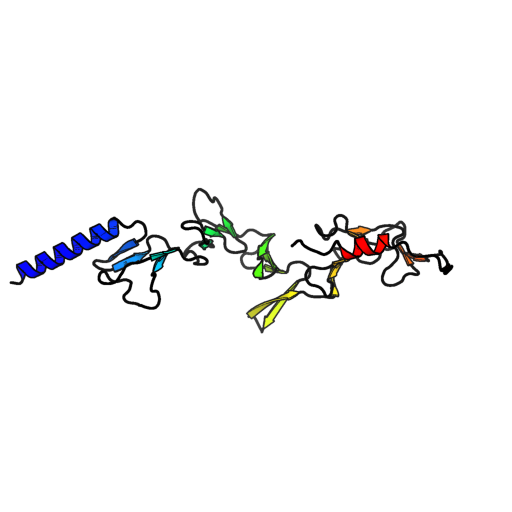 A C 1
ATOM 1528 O O . PRO A 1 190 ? 14.977 -1.534 -38.846 1.00 93.75 190 PRO A O 1
ATOM 1531 N N . LYS A 1 191 ? 15.514 0.647 -38.866 1.00 94.44 191 LYS A N 1
ATOM 1532 C CA . LYS A 1 191 ? 16.781 0.494 -39.601 1.00 94.44 191 LYS A CA 1
ATOM 1533 C C . LYS A 1 191 ? 17.937 0.035 -38.713 1.00 94.44 191 LYS A C 1
ATOM 1535 O O . LYS A 1 191 ? 19.019 -0.203 -39.242 1.00 94.44 191 LYS A O 1
ATOM 1540 N N . LEU A 1 192 ? 17.754 -0.066 -37.399 1.00 95.88 192 LEU A N 1
ATOM 1541 C CA . LEU A 1 192 ? 18.782 -0.492 -36.453 1.00 95.88 192 LEU A CA 1
ATOM 1542 C C . LEU A 1 192 ? 18.379 -1.801 -35.772 1.00 95.88 192 LEU A C 1
ATOM 1544 O O . LEU A 1 192 ? 17.223 -1.999 -35.404 1.00 95.88 192 LEU A O 1
ATOM 1548 N N . VAL A 1 193 ? 19.357 -2.680 -35.575 1.00 96.94 193 VAL A N 1
ATOM 1549 C CA . VAL A 1 193 ? 19.238 -3.903 -34.771 1.00 96.94 193 VAL A CA 1
ATOM 1550 C C . VAL A 1 193 ? 20.300 -3.917 -33.680 1.00 96.94 193 VAL A C 1
ATOM 1552 O O . VAL A 1 193 ? 21.417 -3.429 -33.882 1.00 96.94 193 VAL A O 1
ATOM 1555 N N . ALA A 1 194 ? 19.953 -4.469 -32.523 1.00 97.69 194 ALA A N 1
ATOM 1556 C CA . ALA A 1 194 ? 20.847 -4.600 -31.385 1.00 97.69 194 ALA A CA 1
ATOM 1557 C C . ALA A 1 194 ? 22.105 -5.397 -31.773 1.00 97.69 194 ALA A C 1
ATOM 1559 O O . ALA A 1 194 ? 22.030 -6.483 -32.351 1.00 97.69 194 ALA A O 1
ATOM 1560 N N . GLY A 1 195 ? 23.282 -4.846 -31.489 1.00 97.69 195 GLY A N 1
ATOM 1561 C CA . GLY A 1 195 ? 24.567 -5.501 -31.703 1.00 97.69 195 GLY A CA 1
ATOM 1562 C C . GLY A 1 195 ? 24.869 -6.565 -30.645 1.00 97.69 195 GLY A C 1
ATOM 1563 O O . GLY A 1 195 ? 24.093 -6.802 -29.725 1.00 97.69 195 GLY A O 1
ATOM 1564 N N . THR A 1 196 ? 26.024 -7.218 -30.772 1.00 97.38 196 THR A N 1
ATOM 1565 C CA . THR A 1 196 ? 26.463 -8.282 -29.848 1.00 97.38 196 THR A CA 1
ATOM 1566 C C . THR A 1 196 ? 26.870 -7.758 -28.473 1.00 97.38 196 THR A C 1
ATOM 1568 O O . THR A 1 196 ? 26.846 -8.515 -27.511 1.00 97.38 196 THR A O 1
ATOM 1571 N N . LYS A 1 197 ? 27.242 -6.478 -28.375 1.00 97.81 197 LYS A N 1
ATOM 1572 C CA . LYS A 1 197 ? 27.560 -5.795 -27.118 1.00 97.81 197 LYS A CA 1
ATOM 1573 C C . LYS A 1 197 ? 26.408 -4.864 -26.741 1.00 97.81 197 LYS A C 1
ATOM 1575 O O . LYS A 1 197 ? 25.865 -4.187 -27.618 1.00 97.81 197 LYS A O 1
ATOM 1580 N N . GLU A 1 198 ? 26.069 -4.814 -25.459 1.00 97.31 198 GLU A N 1
ATOM 1581 C CA . GLU A 1 198 ? 25.042 -3.913 -24.931 1.00 97.31 198 GLU A CA 1
ATOM 1582 C C . GLU A 1 198 ? 25.279 -2.463 -25.374 1.00 97.31 198 GLU A C 1
ATOM 1584 O O . GLU A 1 198 ? 26.413 -1.977 -25.386 1.00 97.31 198 GLU A O 1
ATOM 1589 N N . GLY A 1 199 ? 24.207 -1.798 -25.811 1.00 95.44 199 GLY A N 1
ATOM 1590 C CA . GLY A 1 199 ? 24.245 -0.415 -26.287 1.00 95.44 199 GLY A CA 1
ATOM 1591 C C . GLY A 1 199 ? 24.815 -0.221 -27.697 1.00 95.44 199 GLY A C 1
ATOM 1592 O O . GLY A 1 199 ? 24.793 0.899 -28.205 1.00 95.44 199 GLY A O 1
ATOM 1593 N N . THR A 1 200 ? 25.299 -1.276 -28.365 1.00 97.75 200 THR A N 1
ATOM 1594 C CA . THR A 1 200 ? 25.777 -1.176 -29.756 1.00 97.75 200 THR A CA 1
ATOM 1595 C C . THR A 1 200 ? 24.653 -1.430 -30.752 1.00 97.75 200 THR A C 1
ATOM 1597 O O . THR A 1 200 ? 23.809 -2.293 -30.542 1.00 97.75 200 THR A O 1
ATOM 1600 N N . TRP A 1 201 ? 24.651 -0.716 -31.876 1.00 97.69 201 TRP A N 1
ATOM 1601 C CA . TRP A 1 201 ? 23.627 -0.843 -32.915 1.00 97.69 201 TRP A CA 1
ATOM 1602 C C . TRP A 1 201 ? 24.269 -1.152 -34.263 1.00 97.69 201 TRP A C 1
ATOM 1604 O O . TRP A 1 201 ? 25.325 -0.614 -34.593 1.00 97.69 201 TRP A O 1
ATOM 1614 N N . LYS A 1 202 ? 23.633 -2.018 -35.054 1.00 97.00 202 LYS A N 1
ATOM 1615 C CA . LYS A 1 202 ? 24.029 -2.319 -36.435 1.00 97.00 202 LYS A CA 1
ATOM 1616 C C . LYS A 1 202 ? 22.914 -1.902 -37.382 1.00 97.00 202 LYS A C 1
ATOM 1618 O O . LYS A 1 202 ? 21.739 -2.034 -37.048 1.00 97.00 202 LYS A O 1
ATOM 1623 N N . VAL A 1 203 ? 23.280 -1.423 -38.570 1.00 95.56 203 VAL A N 1
ATOM 1624 C CA . VAL A 1 203 ? 22.300 -1.153 -39.626 1.00 95.56 203 VAL A CA 1
ATOM 1625 C C . VAL A 1 203 ? 21.659 -2.474 -40.036 1.00 95.56 203 VAL A C 1
ATOM 1627 O O . VAL A 1 203 ? 22.349 -3.450 -40.334 1.00 95.56 203 VAL A O 1
ATOM 1630 N N . ASN A 1 204 ? 20.333 -2.498 -40.039 1.00 89.50 204 ASN A N 1
ATOM 1631 C CA . ASN A 1 204 ? 19.536 -3.612 -40.504 1.00 89.50 204 ASN A CA 1
ATOM 1632 C C . ASN A 1 204 ? 19.678 -3.709 -42.028 1.00 89.50 204 ASN A C 1
ATOM 1634 O O . ASN A 1 204 ? 18.957 -3.061 -42.782 1.00 89.50 204 ASN A O 1
ATOM 1638 N N . SER A 1 205 ? 20.659 -4.487 -42.482 1.00 82.44 205 SER A N 1
ATOM 1639 C CA . SER A 1 205 ? 20.952 -4.699 -43.902 1.00 82.44 205 SER A CA 1
ATOM 1640 C C . SER A 1 205 ? 19.948 -5.617 -44.597 1.00 82.44 205 SER A C 1
ATOM 1642 O O . SER A 1 205 ? 20.069 -5.836 -45.803 1.00 82.44 205 SER A O 1
ATOM 1644 N N . ARG A 1 206 ? 18.934 -6.131 -43.881 1.00 69.31 206 ARG A N 1
ATOM 1645 C CA . ARG A 1 206 ? 17.766 -6.742 -44.519 1.00 69.31 206 ARG A CA 1
ATOM 1646 C C . ARG A 1 206 ? 17.014 -5.631 -45.240 1.00 69.31 206 ARG A C 1
ATOM 1648 O O . ARG A 1 206 ? 16.158 -4.962 -44.668 1.00 69.31 206 ARG A O 1
ATOM 1655 N N . SER A 1 207 ? 17.386 -5.415 -46.499 1.00 53.03 207 SER A N 1
ATOM 1656 C CA . SER A 1 207 ? 16.637 -4.598 -47.438 1.00 53.03 207 SER A CA 1
ATOM 1657 C C . SER A 1 207 ? 15.173 -4.994 -47.319 1.00 53.03 207 SER A C 1
ATOM 1659 O O . SER A 1 207 ? 14.849 -6.182 -47.374 1.00 53.03 207 SER A O 1
ATOM 1661 N N . TYR A 1 208 ? 14.307 -4.006 -47.123 1.00 51.66 208 TYR A N 1
ATOM 1662 C CA . TYR A 1 208 ? 12.862 -4.144 -47.212 1.00 51.66 208 TYR A CA 1
ATOM 1663 C C . TYR A 1 208 ? 12.522 -4.569 -48.648 1.00 51.66 208 TYR A C 1
ATOM 1665 O O . TYR A 1 208 ? 12.140 -3.759 -49.485 1.00 51.66 208 TYR A O 1
ATOM 1673 N N . ARG A 1 209 ? 12.755 -5.839 -48.991 1.00 45.97 209 ARG A N 1
ATOM 1674 C CA . ARG A 1 209 ? 12.219 -6.447 -50.200 1.00 45.97 209 ARG A CA 1
ATOM 1675 C C . ARG A 1 209 ? 10.778 -6.758 -49.841 1.00 45.97 209 ARG A C 1
ATOM 1677 O O . ARG A 1 209 ? 10.471 -7.853 -49.380 1.00 45.97 209 ARG A O 1
ATOM 1684 N N . GLN A 1 210 ? 9.949 -5.720 -49.939 1.00 46.69 210 GLN A N 1
ATOM 1685 C CA . GLN A 1 210 ? 8.501 -5.773 -49.829 1.00 46.69 210 GLN A CA 1
ATOM 1686 C C . GLN A 1 210 ? 8.022 -6.817 -50.838 1.00 46.69 210 GLN A C 1
ATOM 1688 O O . GLN A 1 210 ? 7.878 -6.559 -52.027 1.00 46.69 210 GLN A O 1
ATOM 1693 N N . THR A 1 211 ? 7.932 -8.051 -50.371 1.00 43.56 211 THR A N 1
ATOM 1694 C CA . THR A 1 211 ? 7.303 -9.152 -51.075 1.00 43.56 211 THR A CA 1
ATOM 1695 C C . THR A 1 211 ? 5.991 -9.304 -50.346 1.00 43.56 211 THR A C 1
ATOM 1697 O O . THR A 1 211 ? 5.966 -9.740 -49.196 1.00 43.56 211 THR A O 1
ATOM 1700 N N . ASP A 1 212 ? 4.942 -8.808 -51.001 1.00 46.34 212 ASP A N 1
ATOM 1701 C CA . ASP A 1 212 ? 3.524 -9.013 -50.705 1.00 46.34 212 ASP A CA 1
ATOM 1702 C C . ASP A 1 212 ? 3.250 -10.517 -50.556 1.00 46.34 212 ASP A C 1
ATOM 1704 O O . ASP A 1 212 ? 2.800 -11.203 -51.468 1.00 46.34 212 ASP A O 1
ATOM 1708 N N . SER A 1 213 ? 3.622 -11.070 -49.410 1.00 46.66 213 SER A N 1
ATOM 1709 C CA . SER A 1 213 ? 3.402 -12.463 -49.062 1.00 46.66 213 SER A CA 1
ATOM 1710 C C . SER A 1 213 ? 2.797 -12.475 -47.672 1.00 46.66 213 SER A C 1
ATOM 1712 O O . SER A 1 213 ? 3.455 -12.206 -46.670 1.00 46.66 213 SER A O 1
ATOM 1714 N N . GLU A 1 214 ? 1.476 -12.644 -47.692 1.00 48.22 214 GLU A N 1
ATOM 1715 C CA . GLU A 1 214 ? 0.590 -13.093 -46.625 1.00 48.22 214 GLU A CA 1
ATOM 1716 C C . GLU A 1 214 ? 1.257 -13.247 -45.257 1.00 48.22 214 GLU A C 1
ATOM 1718 O O . GLU A 1 214 ? 1.937 -14.231 -44.971 1.00 48.22 214 GLU A O 1
ATOM 1723 N N . VAL A 1 215 ? 1.008 -12.283 -44.371 1.00 52.41 215 VAL A N 1
ATOM 1724 C CA . VAL A 1 215 ? 1.340 -12.429 -42.954 1.00 52.41 215 VAL A CA 1
ATOM 1725 C C . VAL A 1 215 ? 0.477 -13.562 -42.383 1.00 52.41 215 VAL A C 1
ATOM 1727 O O . VAL A 1 215 ? -0.750 -13.421 -42.352 1.00 52.41 215 VAL A O 1
ATOM 1730 N N . PRO A 1 216 ? 1.063 -14.665 -41.879 1.00 44.59 216 PRO A N 1
ATOM 1731 C CA . PRO A 1 216 ? 0.298 -15.714 -41.224 1.00 44.59 216 PRO A CA 1
ATOM 1732 C C . PRO A 1 216 ? -0.381 -15.143 -39.974 1.00 44.59 216 PRO A C 1
ATOM 1734 O O . PRO A 1 216 ? 0.269 -14.612 -39.071 1.00 44.59 216 PRO A O 1
ATOM 1737 N N . TRP A 1 217 ? -1.702 -15.282 -39.908 1.00 50.47 217 TRP A N 1
ATOM 1738 C CA . TRP A 1 217 ? -2.612 -14.796 -38.858 1.00 50.47 217 TRP A CA 1
ATOM 1739 C C . TRP A 1 217 ? -2.250 -15.207 -37.412 1.00 50.47 217 TRP A C 1
ATOM 1741 O O . TRP A 1 217 ? -2.839 -14.704 -36.455 1.00 50.47 217 TRP A O 1
ATOM 1751 N N . VAL A 1 218 ? -1.268 -16.092 -37.229 1.00 48.97 218 VAL A N 1
ATOM 1752 C CA . VAL A 1 218 ? -0.879 -16.680 -35.941 1.00 48.97 218 VAL A CA 1
ATOM 1753 C C . VAL A 1 218 ? -0.124 -15.690 -35.036 1.00 48.97 218 VAL A C 1
ATOM 1755 O O . VAL A 1 218 ? -0.297 -15.732 -33.819 1.00 48.97 218 VAL A O 1
ATOM 1758 N N . VAL A 1 219 ? 0.634 -14.727 -35.581 1.00 50.38 219 VAL A N 1
ATOM 1759 C CA . VAL A 1 219 ? 1.452 -13.804 -34.753 1.00 50.38 219 VAL A CA 1
ATOM 1760 C C . VAL A 1 219 ? 0.620 -12.690 -34.100 1.00 50.38 219 VAL A C 1
ATOM 1762 O O . VAL A 1 219 ? 0.951 -12.228 -33.008 1.00 50.38 219 VAL A O 1
ATOM 1765 N N . ARG A 1 220 ? -0.530 -12.311 -34.679 1.00 46.50 220 ARG A N 1
ATOM 1766 C CA . ARG A 1 220 ? -1.434 -11.326 -34.050 1.00 46.50 220 ARG A CA 1
ATOM 1767 C C . ARG A 1 220 ? -2.056 -11.827 -32.743 1.00 46.50 220 ARG A C 1
ATOM 1769 O O . ARG A 1 220 ? -2.437 -11.014 -31.909 1.00 46.50 220 ARG A O 1
ATOM 1776 N N . LYS A 1 221 ? -2.146 -13.145 -32.533 1.00 41.31 221 LYS A N 1
ATOM 1777 C CA . LYS A 1 221 ? -2.867 -13.712 -31.383 1.00 41.31 221 LYS A CA 1
ATOM 1778 C C . LYS A 1 221 ? -2.036 -13.812 -30.101 1.00 41.31 221 LYS A C 1
ATOM 1780 O O . LYS A 1 221 ? -2.626 -13.980 -29.042 1.00 41.31 221 LYS A O 1
ATOM 1785 N N . ILE A 1 222 ? -0.708 -13.686 -30.175 1.00 45.12 222 ILE A N 1
ATOM 1786 C CA . ILE A 1 222 ? 0.165 -13.710 -28.984 1.00 45.12 222 ILE A CA 1
ATOM 1787 C C . ILE A 1 222 ? 0.327 -12.297 -28.407 1.00 45.12 222 ILE A C 1
ATOM 1789 O O . ILE A 1 222 ? 0.257 -12.124 -27.195 1.00 45.12 222 ILE A O 1
ATOM 1793 N N . ALA A 1 223 ? 0.415 -11.272 -29.261 1.00 44.12 223 ALA A N 1
ATOM 1794 C CA . ALA A 1 223 ? 0.458 -9.878 -28.810 1.00 44.12 223 ALA A CA 1
ATOM 1795 C C . ALA A 1 223 ? -0.874 -9.394 -28.198 1.00 44.12 223 ALA A C 1
ATOM 1797 O O . ALA A 1 223 ? -0.867 -8.500 -27.364 1.00 44.12 223 ALA A O 1
ATOM 1798 N N . GLY A 1 224 ? -2.009 -9.997 -28.576 1.00 39.06 224 GLY A N 1
ATOM 1799 C CA . GLY A 1 224 ? -3.338 -9.621 -28.074 1.00 39.06 224 GLY A CA 1
ATOM 1800 C C . GLY A 1 224 ? -3.867 -10.426 -26.880 1.00 39.06 224 GLY A C 1
ATOM 1801 O O . GLY A 1 224 ? -5.010 -10.213 -26.502 1.00 39.06 224 GLY A O 1
ATOM 1802 N N . ARG A 1 225 ? -3.110 -11.385 -26.323 1.00 39.28 225 ARG A N 1
ATOM 1803 C CA . ARG A 1 225 ? -3.578 -12.251 -25.211 1.00 39.28 225 ARG A CA 1
ATOM 1804 C C . ARG A 1 225 ? -2.663 -12.297 -23.987 1.00 39.28 225 ARG A C 1
ATOM 1806 O O . ARG A 1 225 ? -3.000 -12.978 -23.028 1.00 39.28 225 ARG A O 1
ATOM 1813 N N . ALA A 1 226 ? -1.520 -11.615 -24.018 1.00 39.66 226 ALA A N 1
ATOM 1814 C CA . ALA A 1 226 ? -0.559 -11.608 -22.911 1.00 39.66 226 ALA A CA 1
ATOM 1815 C C . ALA A 1 226 ? -0.718 -10.408 -21.957 1.00 39.66 226 ALA A C 1
ATOM 1817 O O . ALA A 1 226 ? 0.091 -10.250 -21.050 1.00 39.66 226 ALA A O 1
ATOM 1818 N N . ILE A 1 227 ? -1.736 -9.566 -22.154 1.00 47.03 227 ILE A N 1
ATOM 1819 C CA . ILE A 1 227 ? -2.011 -8.399 -21.305 1.00 47.03 227 ILE A CA 1
ATOM 1820 C C . ILE A 1 227 ? -3.483 -8.434 -20.889 1.00 47.03 227 ILE A C 1
ATOM 1822 O O . ILE A 1 227 ? -4.227 -7.494 -21.107 1.00 47.03 227 ILE A O 1
ATOM 1826 N N . ASP A 1 228 ? -3.921 -9.567 -20.352 1.00 41.09 228 ASP A N 1
ATOM 1827 C CA . ASP A 1 228 ? -5.143 -9.630 -19.560 1.00 41.09 228 ASP A CA 1
ATOM 1828 C C . ASP A 1 228 ? -4.799 -10.395 -18.286 1.00 41.09 228 ASP A C 1
ATOM 1830 O O . ASP A 1 228 ? -4.451 -11.574 -18.329 1.00 41.09 228 ASP A O 1
ATOM 1834 N N . HIS A 1 229 ? -4.896 -9.671 -17.172 1.00 40.19 229 HIS A N 1
ATOM 1835 C CA . HIS A 1 229 ? -4.698 -10.102 -15.792 1.00 40.19 229 HIS A CA 1
ATOM 1836 C C . HIS A 1 229 ? -3.283 -10.533 -15.394 1.00 40.19 229 HIS A C 1
ATOM 1838 O O . HIS A 1 229 ? -2.809 -11.614 -15.727 1.00 40.19 229 HIS A O 1
ATOM 1844 N N . VAL A 1 230 ? -2.657 -9.695 -14.569 1.00 41.62 230 VAL A N 1
ATOM 1845 C CA . VAL A 1 230 ? -2.266 -9.979 -13.175 1.00 41.62 230 VAL A CA 1
ATOM 1846 C C . VAL A 1 230 ? -1.426 -8.783 -12.736 1.00 41.62 230 VAL A C 1
ATOM 1848 O O . VAL A 1 230 ? -0.348 -8.597 -13.280 1.00 41.62 230 VAL A O 1
ATOM 1851 N N . PHE A 1 231 ? -1.978 -7.956 -11.849 1.00 42.59 231 PHE A N 1
ATOM 1852 C CA . PHE A 1 231 ? -1.410 -7.418 -10.605 1.00 42.59 231 PHE A CA 1
ATOM 1853 C C . PHE A 1 231 ? -2.520 -6.629 -9.904 1.00 42.59 231 PHE A C 1
ATOM 1855 O O . PHE A 1 231 ? -3.254 -5.899 -10.608 1.00 42.59 231 PHE A O 1
#

Sequence (231 aa):
MYKKITLGIVALAVCWHIVVAMNDQITVCGLFLSKPADPGYVWVDTENPDARFFWQTTGVKWRAGVRHPTFNAETTATVGDWRPLPGYAFTDKEKGLETVWEAGLLHSDYMAWSDEVEGKWIPVTGYRFVYQGDTFIESVWDPGKRYDDLKVISLPEKDQYKPFAGYTFVEPGKSLKVIWMPGLVNSDNPKLVAGTKEGTWKVNSRSYRQTDSEVPWVVRKIAGRAIDHVF

pLDDT: mean 87.83, std 16.24, range [39.06, 98.44]

Organism: NCBI:txid2025310